Protein AF-A0A7C3ZEG4-F1 (afdb_monomer_lite)

Foldseek 3Di:
DDPDDPVLVVVVVVVCVVPQKDWLVRSCVVSVHPSVVSVVVLVVCVVVVQWDWDDDPNIIMTGGPDDDDDDDDDDDDDDDDDDDDDDDPPPVVVVVVVVVVVVVVVVVVVVVVVVVVVVVVVVCCCVPPVVVVVVVVVVVVVVVVVVVVVVVVVVVVVVVVVVCVVVVVVVVVVVVVVVVVVVVVVVVVVVVVVVVVVVVVVVVVVVVVVVVVVVVVVVVVVVVVVVVVVVVVVVVVVVVVVVVVVVVVVVVVVVVVVVVVVVVVVVVVVVVVVVVVVDVVVVVVVVVVVVVVVVVVVVVVVVVVVVVVVVVVVVVVVVVVVVVVVVVVVVVVVLVVVLVVLVVVLVVCVVVVVVVVNVVSVVVNVVSPDD

Sequence (371 aa):
MKETNASSIDEVYRLFTKHKRVTLDEVAHLLNVPKAAALKWAQMLQDDKIITIESSGGETFLVWSGKFKGEHLPPTAESETPKHPSAAGVEKEFERIVREYELKMEEIKKKSAELQQLMEERADIIPSRYLPLERKFETELQLMHNKLAEKEREITELDKHLRTLPEKLTKLEEQANKLEQIEVYARKNVSQAHVKLQAESVRSREIQVSIEQHLNDARAKIQEQTEKLKRIERELVRLRKIEQWMALQYEELLRGLDELSNSKKENLERYSSLKASLTPEYFKNYIKELSALKDRYVREIHAVQKEEKELDSKVKAARKELAHLINEAKMLAEQFDSVSTKAKRAKKYAEKGEWTRFEKELESLASSGIE

Structure (mmCIF, N/CA/C/O backbone):
data_AF-A0A7C3ZEG4-F1
#
_entry.id   AF-A0A7C3ZEG4-F1
#
loop_
_atom_site.group_PDB
_atom_site.id
_atom_site.type_symbol
_atom_site.label_atom_id
_atom_site.label_alt_id
_atom_site.label_comp_id
_atom_site.label_asym_id
_atom_site.label_entity_id
_atom_site.label_seq_id
_atom_site.pdbx_PDB_ins_code
_atom_site.Cartn_x
_atom_site.Cartn_y
_atom_site.Cartn_z
_atom_site.occupancy
_atom_site.B_iso_or_equiv
_atom_site.auth_seq_id
_atom_site.auth_comp_id
_atom_site.auth_asym_id
_atom_site.auth_atom_id
_atom_site.pdbx_PDB_model_num
ATOM 1 N N . MET A 1 1 ? -39.382 -11.719 80.894 1.00 39.34 1 MET A N 1
ATOM 2 C CA . MET A 1 1 ? -39.359 -10.686 81.951 1.00 39.34 1 MET A CA 1
ATOM 3 C C . MET A 1 1 ? -39.902 -11.338 83.208 1.00 39.34 1 MET A C 1
ATOM 5 O O . MET A 1 1 ? -40.981 -11.903 83.140 1.00 39.34 1 MET A O 1
ATOM 9 N N . LYS A 1 2 ? -39.107 -11.402 84.281 1.00 38.03 2 LYS A N 1
ATOM 10 C CA . LYS A 1 2 ? -39.533 -12.003 85.552 1.00 38.03 2 LYS A CA 1
ATOM 11 C C . LYS A 1 2 ? -40.454 -11.012 86.262 1.00 38.03 2 LYS A C 1
ATOM 13 O O . LYS A 1 2 ? -40.046 -9.874 86.466 1.00 38.03 2 LYS A O 1
ATOM 18 N N . GLU A 1 3 ? -41.661 -11.443 86.608 1.00 41.41 3 GLU A N 1
ATOM 19 C CA . GLU A 1 3 ? -42.541 -10.739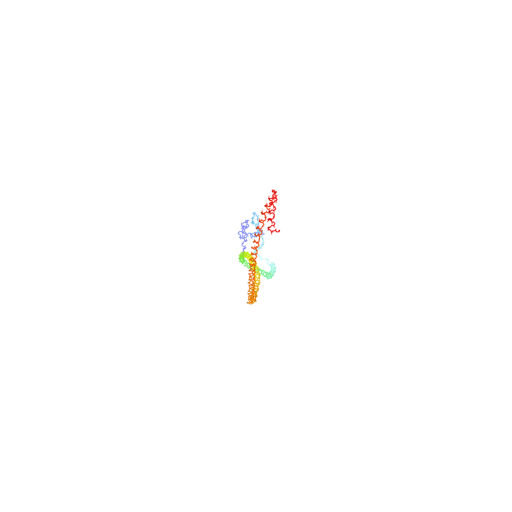 87.538 1.00 41.41 3 GLU A CA 1
ATOM 20 C C . GLU A 1 3 ? -41.817 -10.619 88.885 1.00 41.41 3 GLU A C 1
ATOM 22 O O . GLU A 1 3 ? -41.613 -11.603 89.592 1.00 41.41 3 GLU A O 1
ATOM 27 N N . THR A 1 4 ? -41.348 -9.420 89.218 1.00 43.28 4 THR A N 1
ATOM 28 C CA . THR A 1 4 ? -40.804 -9.112 90.541 1.00 43.28 4 THR A CA 1
ATOM 29 C C . THR A 1 4 ? -41.921 -8.572 91.422 1.00 43.28 4 THR A C 1
ATOM 31 O O . THR A 1 4 ? -42.227 -7.386 91.411 1.00 43.28 4 THR A O 1
ATOM 34 N N . ASN A 1 5 ? -42.534 -9.510 92.139 1.00 47.59 5 ASN A N 1
ATOM 35 C CA . ASN A 1 5 ? -42.728 -9.510 93.586 1.00 47.59 5 ASN A CA 1
ATOM 36 C C . ASN A 1 5 ? -43.219 -8.215 94.260 1.00 47.59 5 ASN A C 1
ATOM 38 O O . ASN A 1 5 ? -42.447 -7.301 94.541 1.00 47.59 5 ASN A O 1
ATOM 42 N N . ALA A 1 6 ? -44.455 -8.275 94.765 1.00 49.78 6 ALA A N 1
ATOM 43 C CA . ALA A 1 6 ? -44.947 -7.443 95.867 1.00 49.78 6 ALA A CA 1
ATOM 44 C C . ALA A 1 6 ? -44.039 -7.475 97.127 1.00 49.78 6 ALA A C 1
ATOM 46 O O . ALA A 1 6 ? -44.127 -6.586 97.967 1.00 49.78 6 ALA A O 1
ATOM 47 N N . SER A 1 7 ? -43.109 -8.440 97.227 1.00 57.81 7 SER A N 1
ATOM 48 C CA . SER A 1 7 ? -42.079 -8.518 98.279 1.00 57.81 7 SER A CA 1
ATOM 49 C C . SER A 1 7 ? -41.116 -7.323 98.297 1.00 57.81 7 SER A C 1
ATOM 51 O O . SER A 1 7 ? -40.533 -7.032 99.338 1.00 57.81 7 SER A O 1
ATOM 53 N N . SER A 1 8 ? -40.932 -6.623 97.173 1.00 65.31 8 SER A N 1
ATOM 54 C CA . SER A 1 8 ? -39.941 -5.545 97.075 1.00 65.31 8 SER A CA 1
ATOM 55 C C . SER A 1 8 ? -40.387 -4.248 97.759 1.00 65.31 8 SER A C 1
ATOM 57 O O . SER A 1 8 ? -39.539 -3.488 98.213 1.00 65.31 8 SER A O 1
ATOM 59 N N . ILE A 1 9 ? -41.696 -3.996 97.889 1.00 68.38 9 ILE A N 1
ATOM 60 C CA . ILE A 1 9 ? -42.214 -2.771 98.525 1.00 68.38 9 ILE A CA 1
ATOM 61 C C . ILE A 1 9 ? -42.073 -2.842 100.052 1.00 68.38 9 ILE A C 1
ATOM 63 O O . ILE A 1 9 ? -41.637 -1.875 100.672 1.00 68.38 9 ILE A O 1
ATOM 67 N N . ASP A 1 10 ? -42.348 -3.993 100.666 1.00 74.44 10 ASP A N 1
ATOM 68 C CA . ASP A 1 10 ? -42.164 -4.173 102.114 1.00 74.44 10 ASP A CA 1
ATOM 69 C C . ASP A 1 10 ? -40.688 -4.078 102.534 1.00 74.44 10 ASP A C 1
ATOM 71 O O . ASP A 1 10 ? -40.367 -3.562 103.609 1.00 74.44 10 ASP A O 1
ATOM 75 N N . GLU A 1 11 ? -39.766 -4.526 101.677 1.00 77.25 11 GLU A N 1
ATOM 76 C CA . GLU A 1 11 ? -38.325 -4.354 101.888 1.00 77.25 11 GLU A CA 1
ATOM 77 C C . GLU A 1 11 ? -37.908 -2.881 101.820 1.00 77.25 11 GLU A C 1
ATOM 79 O O . GLU A 1 11 ? -37.120 -2.437 102.660 1.00 77.25 11 GLU A O 1
ATOM 84 N N . VAL A 1 12 ? -38.498 -2.104 100.900 1.00 74.00 12 VAL A N 1
ATOM 85 C CA . VAL A 1 12 ? -38.324 -0.643 100.822 1.00 74.00 12 VAL A CA 1
ATOM 86 C C . VAL A 1 12 ? -38.796 0.020 102.120 1.00 74.00 12 VAL A C 1
ATOM 88 O O . VAL A 1 12 ? -38.063 0.822 102.704 1.00 74.00 12 VAL A O 1
ATOM 91 N N . TYR A 1 13 ? -39.978 -0.351 102.626 1.00 78.75 13 TYR A N 1
ATOM 92 C CA . TYR A 1 13 ? -40.504 0.175 103.889 1.00 78.75 13 TYR A CA 1
ATOM 93 C C . TYR A 1 13 ? -39.586 -0.137 105.072 1.00 78.75 13 TYR A C 1
ATOM 95 O O . TYR A 1 13 ? -39.249 0.766 105.843 1.00 78.75 13 TYR A O 1
ATOM 103 N N . ARG A 1 14 ? -39.117 -1.387 105.195 1.00 81.56 14 ARG A N 1
ATOM 104 C CA . ARG A 1 14 ? -38.190 -1.789 106.268 1.00 81.56 14 ARG A CA 1
ATOM 105 C C . ARG A 1 14 ? -36.884 -1.001 106.219 1.00 81.56 14 ARG A C 1
ATOM 107 O O . ARG A 1 14 ? -36.393 -0.572 107.268 1.00 81.56 14 ARG A O 1
ATOM 114 N N . LEU A 1 15 ? -36.349 -0.776 105.019 1.00 80.69 15 LEU A N 1
ATOM 115 C CA . LEU A 1 15 ? -35.135 0.006 104.801 1.00 80.69 15 LEU A CA 1
ATOM 116 C C . LEU A 1 15 ? -35.272 1.442 105.306 1.00 80.69 15 LEU A C 1
ATOM 118 O O . LEU A 1 15 ? -34.418 1.897 106.072 1.00 80.69 15 LEU A O 1
ATOM 122 N N . PHE A 1 16 ? -36.372 2.117 104.972 1.00 80.19 16 PHE A N 1
ATOM 123 C CA . PHE A 1 16 ? -36.612 3.489 105.418 1.00 80.19 16 PHE A CA 1
ATOM 124 C C . PHE A 1 16 ? -36.935 3.608 106.910 1.00 80.19 16 PHE A C 1
ATOM 126 O O . PHE A 1 16 ? -36.526 4.580 107.544 1.00 80.19 16 PHE A O 1
ATOM 133 N N . THR A 1 17 ? -37.588 2.611 107.520 1.00 79.38 17 THR A N 1
ATOM 134 C CA . THR A 1 17 ? -37.751 2.603 108.987 1.00 79.38 17 THR A CA 1
ATOM 135 C C . THR A 1 17 ? -36.428 2.445 109.733 1.00 79.38 17 THR A C 1
ATOM 137 O O . THR A 1 17 ? -36.286 2.971 110.837 1.00 79.38 17 THR A O 1
ATOM 140 N N . LYS A 1 18 ? -35.445 1.743 109.152 1.00 83.12 18 LYS A N 1
ATOM 141 C CA . LYS A 1 18 ? -34.138 1.517 109.784 1.00 83.12 18 LYS A CA 1
ATOM 142 C C . LYS A 1 18 ? -33.173 2.682 109.560 1.00 83.12 18 LYS A C 1
ATOM 144 O O . LYS A 1 18 ? -32.424 3.041 110.468 1.00 83.12 18 LYS A O 1
ATOM 149 N N . HIS A 1 19 ? -33.208 3.290 108.378 1.00 81.62 19 HIS A N 1
ATOM 150 C CA . HIS A 1 19 ? -32.333 4.389 107.992 1.00 81.62 19 HIS A CA 1
ATOM 151 C C . HIS A 1 19 ? -33.175 5.630 107.683 1.00 81.62 19 HIS A C 1
ATOM 153 O O . HIS A 1 19 ? -33.801 5.731 106.635 1.00 81.62 19 HIS A O 1
ATOM 159 N N . LYS A 1 20 ? -33.175 6.605 108.606 1.00 81.75 20 LYS A N 1
ATOM 160 C CA . LYS A 1 20 ? -33.974 7.844 108.486 1.00 81.75 20 LYS A CA 1
ATOM 161 C C . LYS A 1 20 ? -33.651 8.671 107.231 1.00 81.75 20 LYS A C 1
ATOM 163 O O . LYS A 1 20 ? -34.465 9.497 106.824 1.00 81.75 20 LYS A O 1
ATOM 168 N N . ARG A 1 21 ? -32.464 8.467 106.653 1.00 90.25 21 ARG A N 1
ATOM 169 C CA . ARG A 1 21 ? -31.973 9.102 105.430 1.00 90.25 21 ARG A CA 1
ATOM 170 C C . ARG A 1 21 ? -31.125 8.092 104.660 1.00 90.25 21 ARG A C 1
ATOM 172 O O . ARG A 1 21 ? -30.194 7.539 105.241 1.00 90.25 21 ARG A O 1
ATOM 179 N N . VAL A 1 22 ? -31.449 7.866 103.390 1.00 92.12 22 VAL A N 1
ATOM 180 C CA . VAL A 1 22 ? -30.750 6.920 102.498 1.00 92.12 22 VAL A CA 1
ATOM 181 C C . VAL A 1 22 ? -30.519 7.589 101.148 1.00 92.12 22 VAL A C 1
ATOM 183 O O . VAL A 1 22 ? -31.348 8.392 100.712 1.00 92.12 22 VAL A O 1
ATOM 186 N N . THR A 1 23 ? -29.404 7.299 100.482 1.00 93.88 23 THR A N 1
ATOM 187 C CA . THR A 1 23 ? -29.179 7.780 99.110 1.00 93.88 23 THR A CA 1
ATOM 188 C C . THR A 1 23 ? -29.965 6.945 98.100 1.00 93.88 23 THR A C 1
ATOM 190 O O . THR A 1 23 ? -30.191 5.748 98.282 1.00 93.88 23 THR A O 1
ATOM 193 N N . LEU A 1 24 ? -30.387 7.562 96.996 1.00 92.94 24 LEU A N 1
ATOM 194 C CA . LEU A 1 24 ? -31.105 6.859 95.930 1.00 92.94 24 LEU A CA 1
ATOM 195 C C . LEU A 1 24 ? -30.282 5.701 95.331 1.00 92.94 24 LEU A C 1
ATOM 197 O O . LEU A 1 24 ? -30.852 4.685 94.935 1.00 92.94 24 LEU A O 1
ATOM 201 N N . ASP A 1 25 ? -28.954 5.845 95.286 1.00 92.31 25 ASP A N 1
ATOM 202 C CA . ASP A 1 25 ? -28.043 4.807 94.793 1.00 92.31 25 ASP A CA 1
ATOM 203 C C . ASP A 1 25 ? -27.970 3.600 95.737 1.00 92.31 25 ASP A C 1
ATOM 205 O O . ASP A 1 25 ? -28.009 2.463 95.268 1.00 92.31 25 ASP A O 1
ATOM 209 N N . GLU A 1 26 ? -27.969 3.815 97.057 1.00 90.62 26 GLU A N 1
ATOM 210 C CA . GLU A 1 26 ? -28.073 2.727 98.039 1.00 90.62 26 GLU A CA 1
ATOM 211 C C . GLU A 1 26 ? -29.401 1.974 97.907 1.00 90.62 26 GLU A C 1
ATOM 213 O O . GLU A 1 26 ? -29.411 0.746 97.944 1.00 90.62 26 GLU A O 1
ATOM 218 N N . VAL A 1 27 ? -30.517 2.682 97.697 1.00 88.75 27 VAL A N 1
ATOM 219 C CA . VAL A 1 27 ? -31.836 2.053 97.502 1.00 88.75 27 VAL A CA 1
ATOM 220 C C . VAL A 1 27 ? -31.872 1.226 96.214 1.00 88.75 27 VAL A C 1
ATOM 222 O O . VAL A 1 27 ? -32.337 0.087 96.231 1.00 88.75 27 VAL A O 1
ATOM 225 N N . ALA A 1 28 ? -31.339 1.756 95.110 1.00 90.56 28 ALA A N 1
ATOM 226 C CA . ALA A 1 28 ? -31.245 1.034 93.841 1.00 90.56 28 ALA A CA 1
ATOM 227 C C . ALA A 1 28 ? -30.370 -0.227 93.960 1.00 90.56 28 ALA A C 1
ATOM 229 O O . ALA A 1 28 ? -30.748 -1.293 93.472 1.00 90.56 28 ALA A O 1
ATOM 230 N N . HIS A 1 29 ? -29.234 -0.120 94.658 1.00 90.88 29 HIS A N 1
ATOM 231 C CA . HIS A 1 29 ? -28.319 -1.235 94.883 1.00 90.88 29 HIS A CA 1
ATOM 232 C C . HIS A 1 29 ? -28.925 -2.308 95.798 1.00 90.88 29 HIS A C 1
ATOM 234 O O . HIS A 1 29 ? -28.832 -3.496 95.496 1.00 90.88 29 HIS A O 1
ATOM 240 N N . LEU A 1 30 ? -29.562 -1.918 96.907 1.00 84.75 30 LEU A N 1
ATOM 241 C CA . LEU A 1 30 ? -30.140 -2.858 97.876 1.00 84.75 30 LEU A CA 1
ATOM 242 C C . LEU A 1 30 ? -31.323 -3.641 97.310 1.00 84.75 30 LEU A C 1
ATOM 244 O O . LEU A 1 30 ? -31.478 -4.818 97.619 1.00 84.75 30 LEU A O 1
ATOM 248 N N . LEU A 1 31 ? -32.126 -3.003 96.461 1.00 85.31 31 LEU A N 1
ATOM 249 C CA . LEU A 1 31 ? -33.285 -3.628 95.824 1.00 85.31 31 LEU A CA 1
ATOM 250 C C . LEU A 1 31 ? -32.935 -4.292 94.487 1.00 85.31 31 LEU A C 1
ATOM 252 O O . LEU A 1 31 ? -33.798 -4.908 93.866 1.00 85.31 31 LEU A O 1
ATOM 256 N N . ASN A 1 32 ? -31.678 -4.173 94.043 1.00 88.62 32 ASN A N 1
ATOM 257 C CA . ASN A 1 32 ? -31.190 -4.664 92.757 1.00 88.62 32 ASN A CA 1
ATOM 258 C C . ASN A 1 32 ? -32.073 -4.214 91.573 1.00 88.62 32 ASN A C 1
ATOM 260 O O . ASN A 1 32 ? -32.411 -4.999 90.684 1.00 88.62 32 ASN A O 1
ATOM 264 N N . VAL A 1 33 ? -32.472 -2.937 91.576 1.00 88.50 33 VAL A N 1
ATOM 265 C CA . VAL A 1 33 ? -33.294 -2.321 90.524 1.00 88.50 33 VAL A CA 1
ATOM 266 C C . VAL A 1 33 ? -32.555 -1.155 89.863 1.00 88.50 33 VAL A C 1
ATOM 268 O O . VAL A 1 33 ? -31.753 -0.480 90.510 1.00 88.50 33 VAL A O 1
ATOM 271 N N . PRO A 1 34 ? -32.824 -0.853 88.579 1.00 92.38 34 PRO A N 1
ATOM 272 C CA . PRO A 1 34 ? -32.243 0.315 87.926 1.00 92.38 34 PRO A CA 1
ATOM 273 C C . PRO A 1 34 ? -32.598 1.607 88.675 1.00 92.38 34 PRO A C 1
ATOM 275 O O . PRO A 1 34 ? -33.747 1.792 89.081 1.00 92.38 34 PRO A O 1
ATOM 278 N N . LYS A 1 35 ? -31.653 2.551 88.773 1.00 89.94 35 LYS A N 1
ATOM 279 C CA . LYS A 1 35 ? -31.839 3.850 89.456 1.00 89.94 35 LYS A CA 1
ATOM 280 C C . LYS A 1 35 ? -33.100 4.603 89.006 1.00 89.94 35 LYS A C 1
ATOM 282 O O . LYS A 1 35 ? -33.782 5.213 89.822 1.00 89.94 35 LYS A O 1
ATOM 287 N N . ALA A 1 36 ? -33.460 4.505 87.723 1.00 89.25 36 ALA A N 1
ATOM 288 C CA . ALA A 1 36 ? -34.680 5.106 87.179 1.00 89.25 36 ALA A CA 1
ATOM 289 C C . ALA A 1 36 ? -35.978 4.486 87.742 1.00 89.25 36 ALA A C 1
ATOM 291 O O . ALA A 1 36 ? -36.972 5.192 87.897 1.00 89.25 36 ALA A O 1
ATOM 292 N N . ALA A 1 37 ? -35.980 3.187 88.060 1.00 86.81 37 ALA A N 1
ATOM 293 C CA . ALA A 1 37 ? -37.111 2.516 88.701 1.00 86.81 37 ALA A CA 1
ATOM 294 C C . ALA A 1 37 ? -37.199 2.879 90.191 1.00 86.81 37 ALA A C 1
ATOM 296 O O . ALA A 1 37 ? -38.277 3.235 90.661 1.00 86.81 37 ALA A O 1
ATOM 297 N N . ALA A 1 38 ? -36.061 2.900 90.898 1.00 87.81 38 ALA A N 1
ATOM 298 C CA . ALA A 1 38 ? -35.991 3.357 92.288 1.00 87.81 38 ALA A CA 1
ATOM 299 C C . ALA A 1 38 ? -36.474 4.811 92.443 1.00 87.81 38 ALA A C 1
ATOM 301 O O . ALA A 1 38 ? -37.202 5.124 93.383 1.00 87.81 38 ALA A O 1
ATOM 302 N N . LEU A 1 39 ? -36.137 5.690 91.489 1.00 90.38 39 LEU A N 1
ATOM 303 C CA . LEU A 1 39 ? -36.602 7.079 91.480 1.00 90.38 39 LEU A CA 1
ATOM 304 C C . LEU A 1 39 ? -38.125 7.178 91.315 1.00 90.38 39 LEU A C 1
ATOM 306 O O . LEU A 1 39 ? -38.758 7.959 92.019 1.00 90.38 39 LEU A O 1
ATOM 310 N N . LYS A 1 40 ? -38.722 6.371 90.427 1.00 89.06 40 LYS A N 1
ATOM 311 C CA . LYS A 1 40 ? -40.184 6.323 90.265 1.00 89.06 40 LYS A CA 1
ATOM 312 C C . LYS A 1 40 ? -40.881 5.848 91.540 1.00 89.06 40 LYS A C 1
ATOM 314 O O . LYS A 1 40 ? -41.880 6.438 91.932 1.00 89.06 40 LYS A O 1
ATOM 319 N N . TRP A 1 41 ? -40.347 4.826 92.211 1.00 88.44 41 TRP A N 1
ATOM 320 C CA . TRP A 1 41 ? -40.893 4.362 93.494 1.00 88.44 41 TRP A CA 1
ATOM 321 C C . TRP A 1 41 ? -40.778 5.427 94.585 1.00 88.44 41 TRP A C 1
ATOM 323 O O . TRP A 1 41 ? -41.729 5.646 95.329 1.00 88.44 41 TRP A O 1
ATOM 333 N N . ALA A 1 42 ? -39.649 6.136 94.643 1.00 88.25 42 ALA A N 1
ATOM 334 C CA . ALA A 1 42 ? -39.468 7.242 95.574 1.00 88.25 42 ALA A CA 1
ATOM 335 C C . ALA A 1 42 ? -40.473 8.383 95.335 1.00 88.25 42 ALA A C 1
ATOM 337 O O . ALA A 1 42 ? -40.998 8.938 96.296 1.00 88.25 42 ALA A O 1
ATOM 338 N N . GLN A 1 43 ? -40.782 8.703 94.074 1.00 89.75 43 GLN A N 1
ATOM 339 C CA . GLN A 1 43 ? -41.807 9.695 93.730 1.00 89.75 43 GLN A CA 1
ATOM 340 C C . GLN A 1 43 ? -43.204 9.258 94.193 1.00 89.75 43 GLN A C 1
ATOM 342 O O . GLN A 1 43 ? -43.893 10.047 94.828 1.00 89.75 43 GLN A O 1
ATOM 347 N N . MET A 1 44 ? -43.582 7.989 93.989 1.00 86.25 44 MET A N 1
ATOM 348 C CA . MET A 1 44 ? -44.866 7.464 94.485 1.00 86.25 44 MET A CA 1
ATOM 349 C C . MET A 1 44 ? -44.975 7.560 96.016 1.00 86.25 44 MET A C 1
ATOM 351 O O . MET A 1 44 ? -45.985 8.010 96.545 1.00 86.25 44 MET A O 1
ATOM 355 N N . LEU A 1 45 ? -43.909 7.207 96.743 1.00 87.75 45 LEU A N 1
ATOM 356 C CA . LEU A 1 45 ? -43.882 7.322 98.207 1.00 87.75 45 LEU A CA 1
ATOM 357 C C . LEU A 1 45 ? -43.870 8.783 98.694 1.00 87.75 45 LEU A C 1
ATOM 359 O O . LEU A 1 45 ? -44.312 9.073 99.809 1.00 87.75 45 LEU A O 1
ATOM 363 N N . GLN A 1 46 ? -43.354 9.712 97.888 1.00 89.56 46 GLN A N 1
ATOM 364 C CA . GLN A 1 46 ? -43.428 11.144 98.168 1.00 89.56 46 GLN A CA 1
ATOM 365 C C . GLN A 1 46 ? -44.858 11.677 97.991 1.00 89.56 46 GLN A C 1
ATOM 367 O O . GLN A 1 46 ? -45.300 12.478 98.819 1.00 89.56 46 GLN A O 1
ATOM 372 N N . ASP A 1 47 ? -45.591 11.204 96.979 1.00 85.50 47 ASP A N 1
ATOM 373 C CA . ASP A 1 47 ? -47.000 11.556 96.749 1.00 85.50 47 ASP A CA 1
ATOM 374 C C . ASP A 1 47 ? -47.888 11.107 97.922 1.00 85.50 47 ASP A C 1
ATOM 376 O O . ASP A 1 47 ? -48.727 11.876 98.403 1.00 85.50 47 ASP A O 1
ATOM 380 N N . ASP A 1 48 ? -47.602 9.930 98.487 1.00 82.44 48 ASP A N 1
ATOM 381 C CA . ASP A 1 48 ? -48.247 9.416 99.705 1.00 82.44 48 ASP A CA 1
ATOM 382 C C . ASP A 1 48 ? -47.779 10.127 100.993 1.00 82.44 48 ASP A C 1
ATOM 384 O O . ASP A 1 48 ? -48.244 9.828 102.097 1.00 82.44 48 ASP A O 1
ATOM 388 N N . LYS A 1 49 ? -46.873 11.109 100.874 1.00 84.88 49 LYS A N 1
ATOM 389 C CA . LYS A 1 49 ? -46.271 11.889 101.971 1.00 84.88 49 LYS A CA 1
ATOM 390 C C . LYS A 1 49 ? -45.506 11.036 102.984 1.00 84.88 49 LYS A C 1
ATOM 392 O O . LYS A 1 49 ? -45.368 11.445 104.140 1.00 84.88 49 LYS A O 1
ATOM 397 N N . ILE A 1 50 ? -44.987 9.888 102.552 1.00 83.88 50 ILE A N 1
ATOM 398 C CA . ILE A 1 50 ? -44.254 8.913 103.373 1.00 83.88 50 ILE A CA 1
ATOM 399 C C . ILE A 1 50 ? -42.757 9.256 103.444 1.00 83.88 50 ILE A C 1
ATOM 401 O O . ILE A 1 50 ? -42.112 9.061 104.482 1.00 83.88 50 ILE A O 1
ATOM 405 N N . ILE A 1 51 ? -42.207 9.809 102.359 1.00 90.38 51 ILE A N 1
ATOM 406 C CA . ILE A 1 51 ? -40.821 10.286 102.280 1.00 90.38 51 ILE A CA 1
ATOM 407 C C . ILE A 1 51 ? -40.739 11.688 101.665 1.00 90.38 51 ILE A C 1
ATOM 409 O O . ILE A 1 51 ? -41.655 12.149 100.990 1.00 90.38 51 ILE A O 1
ATOM 413 N N . THR A 1 52 ? -39.612 12.360 101.880 1.00 90.06 52 THR A N 1
ATOM 414 C CA . THR A 1 52 ? -39.260 13.643 101.261 1.00 90.06 52 THR A CA 1
ATOM 415 C C . THR A 1 52 ? -37.976 13.458 100.463 1.00 90.06 52 THR A C 1
ATOM 417 O O . THR A 1 52 ? -37.021 12.867 100.969 1.00 90.06 52 THR A O 1
ATOM 420 N N . ILE A 1 53 ? -37.946 13.940 99.221 1.00 92.06 53 ILE A N 1
ATOM 421 C CA . ILE A 1 53 ? -36.760 13.862 98.365 1.00 92.06 53 ILE A CA 1
ATOM 422 C C . ILE A 1 53 ? -35.967 15.164 98.503 1.00 92.06 53 ILE A C 1
ATOM 424 O O . ILE A 1 53 ? -36.458 16.234 98.148 1.00 92.06 53 ILE A O 1
ATOM 428 N N . GLU A 1 54 ? -34.736 15.075 98.997 1.00 93.06 54 GLU A N 1
ATOM 429 C CA . GLU A 1 54 ? -33.803 16.199 99.115 1.00 93.06 54 GLU A CA 1
ATOM 430 C C . GLU A 1 54 ? -32.652 16.014 98.122 1.00 93.06 54 GLU A C 1
ATOM 432 O O . GLU A 1 54 ? -32.044 14.948 98.055 1.00 93.06 54 GLU A O 1
ATOM 437 N N . SER A 1 55 ? -32.322 17.046 97.345 1.00 89.81 55 SER A N 1
ATOM 438 C CA . SER A 1 55 ? -31.145 17.031 96.465 1.00 89.81 55 SER A CA 1
ATOM 439 C C . SER A 1 55 ? -30.092 17.984 97.015 1.00 89.81 55 SER A C 1
ATOM 441 O O . SER A 1 55 ? -30.345 19.181 97.133 1.00 89.81 55 SER A O 1
ATOM 443 N N . SER A 1 56 ? -28.917 17.462 97.365 1.00 86.19 56 SER A N 1
ATOM 444 C CA . SER A 1 56 ? -27.795 18.258 97.871 1.00 86.19 56 SER A CA 1
ATOM 445 C C . SER A 1 56 ? -26.489 17.718 97.299 1.00 86.19 56 SER A C 1
ATOM 447 O O . SER A 1 56 ? -26.246 16.516 97.339 1.00 86.19 56 SER A O 1
ATOM 449 N N . GLY A 1 57 ? -25.665 18.593 96.719 1.00 79.19 57 GLY A N 1
ATOM 450 C CA . GLY A 1 57 ? -24.345 18.215 96.198 1.00 79.19 57 GLY A CA 1
ATOM 451 C C . GLY A 1 57 ? -24.345 17.246 95.006 1.00 79.19 57 GLY A C 1
ATOM 452 O O . GLY A 1 57 ? -23.340 16.587 94.779 1.00 79.19 57 GLY A O 1
ATOM 453 N N . GLY A 1 58 ? -25.443 17.142 94.247 1.00 85.31 58 GLY A N 1
ATOM 454 C CA . GLY A 1 58 ? -25.560 16.207 93.115 1.00 85.31 58 GLY A CA 1
ATOM 455 C C . GLY A 1 58 ? -26.019 14.797 93.499 1.00 85.31 58 GLY A C 1
ATOM 456 O O . GLY A 1 58 ? -26.278 13.982 92.616 1.00 85.31 58 GLY A O 1
ATOM 457 N N . GLU A 1 59 ? -26.199 14.530 94.794 1.00 90.06 59 GLU A N 1
ATOM 458 C CA . GLU A 1 59 ? -26.799 13.301 95.303 1.00 90.06 59 GLU A CA 1
ATOM 459 C C . GLU A 1 59 ? -28.261 13.534 95.707 1.00 90.06 59 GLU A C 1
ATOM 461 O O . GLU A 1 59 ? -28.639 14.592 96.225 1.00 90.06 59 GLU A O 1
ATOM 466 N N . THR A 1 60 ? -29.099 12.528 95.456 1.00 92.06 60 THR A N 1
ATOM 467 C CA . THR A 1 60 ? -30.514 12.524 95.841 1.00 92.06 60 THR A CA 1
ATOM 468 C C . THR A 1 60 ? -30.683 11.682 97.100 1.00 92.06 60 THR A C 1
ATOM 470 O O . THR A 1 60 ? -30.438 10.473 97.085 1.00 92.06 60 THR A O 1
ATOM 473 N N . PHE A 1 61 ? -31.116 12.320 98.182 1.00 91.75 61 PHE A N 1
ATOM 474 C CA . PHE A 1 61 ? -31.404 11.696 99.466 1.00 91.75 61 PHE A CA 1
ATOM 475 C C . PHE A 1 61 ? -32.910 11.524 99.644 1.00 91.75 61 PHE A C 1
ATOM 477 O O . PHE A 1 61 ? -33.703 12.405 99.316 1.00 91.75 61 PHE A O 1
ATOM 484 N N . LEU A 1 62 ? -33.296 10.387 100.205 1.00 91.38 62 LEU A N 1
ATOM 485 C CA . LEU A 1 62 ? -34.665 10.048 100.558 1.00 91.38 62 LEU A CA 1
ATOM 486 C C . LEU A 1 62 ? -34.774 10.090 102.086 1.00 91.38 62 LEU A C 1
ATOM 488 O O . LEU A 1 62 ? -34.110 9.315 102.780 1.00 91.38 62 LEU A O 1
ATOM 492 N N . VAL A 1 63 ? -35.557 11.036 102.609 1.00 89.62 63 VAL A N 1
ATOM 493 C CA . VAL A 1 63 ? -35.723 11.294 104.047 1.00 89.62 63 VAL A CA 1
ATOM 494 C C . VAL A 1 63 ? -37.113 10.853 104.491 1.00 89.62 63 VAL A C 1
ATOM 496 O O . VAL A 1 63 ? -38.121 11.324 103.967 1.00 89.62 63 VAL A O 1
ATOM 499 N N . TRP A 1 64 ? -37.187 9.959 105.473 1.00 87.25 64 TRP A N 1
ATOM 500 C CA . TRP A 1 64 ? -38.457 9.434 105.984 1.00 87.25 64 TRP A CA 1
ATOM 501 C C . TRP A 1 64 ? -39.241 10.500 106.775 1.00 87.25 64 TRP A C 1
ATOM 503 O O . TRP A 1 64 ? -38.722 11.044 107.752 1.00 87.25 64 TRP A O 1
ATOM 513 N N . SER A 1 65 ? -40.493 10.791 106.390 1.00 75.94 65 SER A N 1
ATOM 514 C CA . SER A 1 65 ? -41.325 11.856 106.995 1.00 75.94 65 SER A CA 1
ATOM 515 C C . SER A 1 65 ? -42.319 11.354 108.060 1.00 75.94 65 SER A C 1
ATOM 517 O O . SER A 1 65 ? -42.845 12.156 108.836 1.00 75.94 65 SER A O 1
ATOM 519 N N . GLY A 1 66 ? -42.553 10.038 108.152 1.00 64.88 66 GLY A N 1
ATOM 520 C CA . GLY A 1 66 ? -43.112 9.356 109.329 1.00 64.88 66 GLY A CA 1
ATOM 521 C C . GLY A 1 66 ? -44.537 9.708 109.779 1.00 64.88 66 GLY A C 1
ATOM 522 O O . GLY A 1 66 ? -44.855 9.486 110.945 1.00 64.88 66 GLY A O 1
ATOM 523 N N . LYS A 1 67 ? -45.416 10.229 108.914 1.00 57.34 67 LYS A N 1
ATOM 524 C CA . LYS A 1 67 ? -46.811 10.549 109.282 1.00 57.34 67 LYS A CA 1
ATOM 525 C C . LYS A 1 67 ? -47.814 9.584 108.644 1.00 57.34 67 LYS A C 1
ATOM 527 O O . LYS A 1 67 ? -48.364 9.878 107.592 1.00 57.34 67 LYS A O 1
ATOM 532 N N . PHE A 1 68 ? -48.108 8.475 109.323 1.00 48.31 68 PHE A N 1
ATOM 533 C CA . PHE A 1 68 ? -49.284 7.650 109.023 1.00 48.31 68 PHE A CA 1
ATOM 534 C C . PHE A 1 68 ? -50.480 8.188 109.833 1.00 48.31 68 PHE A C 1
ATOM 536 O O . PHE A 1 68 ? -50.407 8.263 111.059 1.00 48.31 68 PHE A O 1
ATOM 543 N N . LYS A 1 69 ? -51.548 8.639 109.161 1.00 48.22 69 LYS A N 1
ATOM 544 C CA . LYS A 1 69 ? -52.793 9.155 109.765 1.00 48.22 69 LYS A CA 1
ATOM 545 C C . LYS A 1 69 ? -53.996 8.355 109.250 1.00 48.22 69 LYS A C 1
ATOM 547 O O . LYS A 1 69 ? -54.118 8.181 108.044 1.00 48.22 69 LYS A O 1
ATOM 552 N N . GLY A 1 70 ? -54.893 7.990 110.170 1.00 41.75 70 GLY A N 1
ATOM 553 C CA . GLY A 1 70 ? -56.203 7.354 109.942 1.00 41.75 70 GLY A CA 1
ATOM 554 C C . GLY A 1 70 ? -56.266 6.017 110.682 1.00 41.75 70 GLY A C 1
ATOM 555 O O . GLY A 1 70 ? -55.679 5.051 110.218 1.00 41.75 70 GLY A O 1
ATOM 556 N N . GLU A 1 71 ? -56.799 5.859 111.895 1.00 35.69 71 GLU A N 1
ATOM 557 C CA . GLU A 1 71 ? -57.924 6.483 112.615 1.00 35.69 71 GLU A CA 1
ATOM 558 C C . GLU A 1 71 ? -59.330 6.239 112.020 1.00 35.69 71 GLU A C 1
ATOM 560 O O . GLU A 1 71 ? -59.699 6.810 110.999 1.00 35.69 71 GLU A O 1
ATOM 565 N N . HIS A 1 72 ? -60.088 5.450 112.801 1.00 35.88 72 HIS A N 1
ATOM 566 C CA . HIS A 1 72 ? -61.544 5.402 113.022 1.00 35.88 72 HIS A CA 1
ATOM 567 C C . HIS A 1 72 ? -62.466 4.637 112.064 1.00 35.88 72 HIS A C 1
ATOM 569 O O . HIS A 1 72 ? -62.835 5.125 111.005 1.00 35.88 72 HIS A O 1
ATOM 575 N N . LEU A 1 73 ? -63.008 3.522 112.578 1.00 33.50 73 LEU A N 1
ATOM 576 C CA . LEU A 1 73 ? -64.447 3.219 112.556 1.00 33.50 73 LEU A CA 1
ATOM 577 C C . LEU A 1 73 ? -64.877 2.663 113.945 1.00 33.50 73 LEU A C 1
ATOM 579 O O . LEU A 1 73 ? -64.057 2.034 114.616 1.00 33.50 73 LEU A O 1
ATOM 583 N N . PRO A 1 74 ? -66.112 2.955 114.405 1.00 41.88 74 PRO A N 1
ATOM 584 C CA . PRO A 1 74 ? -66.505 3.009 115.820 1.00 41.88 74 PRO A CA 1
ATOM 585 C C . PRO A 1 74 ? -67.049 1.681 116.400 1.00 41.88 74 PRO A C 1
ATOM 587 O O . PRO A 1 74 ? -67.305 0.733 115.655 1.00 41.88 74 PRO A O 1
ATOM 590 N N . PRO A 1 75 ? -67.238 1.611 117.737 1.00 41.62 75 PRO A N 1
ATOM 591 C CA . PRO A 1 75 ? -67.527 0.390 118.483 1.00 41.62 75 PRO A CA 1
ATOM 592 C C . PRO A 1 75 ? -69.033 0.112 118.552 1.00 41.62 75 PRO A C 1
ATOM 594 O O . PRO A 1 75 ? -69.843 1.036 118.569 1.00 41.62 75 PRO A O 1
ATOM 597 N N . THR A 1 76 ? -69.423 -1.157 118.670 1.00 33.72 76 THR A N 1
ATOM 598 C CA . THR A 1 76 ? -70.752 -1.506 119.196 1.00 33.72 76 THR A CA 1
ATOM 599 C C . THR A 1 76 ? -70.559 -2.219 120.522 1.00 33.72 76 THR A C 1
ATOM 601 O O . THR A 1 76 ? -69.871 -3.235 120.600 1.00 33.72 76 THR A O 1
ATOM 604 N N . ALA A 1 77 ? -71.089 -1.581 121.557 1.00 34.22 77 ALA A N 1
ATOM 605 C CA . ALA A 1 77 ? -70.892 -1.891 122.953 1.00 34.22 77 ALA A CA 1
ATOM 606 C C . ALA A 1 77 ? -71.663 -3.132 123.422 1.00 34.22 77 ALA A C 1
ATOM 608 O O . ALA A 1 77 ? -72.719 -3.493 122.905 1.00 34.22 77 ALA A O 1
ATOM 609 N N . GLU A 1 78 ? -71.065 -3.715 124.452 1.00 36.09 78 GLU A N 1
ATOM 610 C CA . GLU A 1 78 ? -71.608 -4.459 125.585 1.00 36.09 78 GLU A CA 1
ATOM 611 C C . GLU A 1 78 ? -73.089 -4.204 125.933 1.00 36.09 78 GLU A C 1
ATOM 613 O O . GLU A 1 78 ? -73.578 -3.078 125.903 1.00 36.09 78 GLU A O 1
ATOM 618 N N . SER A 1 79 ? -73.778 -5.250 126.390 1.00 33.34 79 SER A N 1
ATOM 619 C CA . SER A 1 79 ? -74.446 -5.277 127.710 1.00 33.34 79 SER A CA 1
ATOM 620 C C . SER A 1 79 ? -74.950 -6.709 127.954 1.00 33.34 79 SER A C 1
ATOM 622 O O . SER A 1 79 ? -75.560 -7.331 127.090 1.00 33.34 79 SER A O 1
ATOM 624 N N . GLU A 1 80 ? -74.387 -7.412 128.932 1.00 32.12 80 GLU A N 1
ATOM 625 C CA . GLU A 1 80 ? -74.823 -7.479 130.334 1.00 32.12 80 GLU A CA 1
ATOM 626 C C . GLU A 1 80 ? -76.131 -8.259 130.566 1.00 32.12 80 GLU A C 1
ATOM 628 O O . GLU A 1 80 ? -77.228 -7.890 130.158 1.00 32.12 80 GLU A O 1
ATOM 633 N N . THR A 1 81 ? -75.973 -9.348 131.320 1.00 51.62 81 THR A N 1
ATOM 634 C CA . THR A 1 81 ? -76.984 -9.991 132.170 1.00 51.62 81 THR A CA 1
ATOM 635 C C . THR A 1 81 ? -77.793 -8.972 132.976 1.00 51.62 81 THR A C 1
ATOM 637 O O . THR A 1 81 ? -77.197 -8.018 133.475 1.00 51.62 81 THR A O 1
ATOM 640 N N . PRO A 1 82 ? -79.073 -9.238 133.299 1.00 40.25 82 PRO A N 1
ATOM 641 C CA . PRO A 1 82 ? -79.399 -9.173 134.727 1.00 40.25 82 PRO A CA 1
ATOM 642 C C . PRO A 1 82 ? -80.490 -10.130 135.237 1.00 40.25 82 PRO A C 1
ATOM 644 O O . PRO A 1 82 ? -81.240 -10.782 134.518 1.00 40.25 82 PRO A O 1
ATOM 647 N N . LYS A 1 83 ? -80.494 -10.167 136.569 1.00 38.41 83 LYS A N 1
ATOM 648 C CA . LYS A 1 83 ? -81.262 -10.945 137.539 1.00 38.41 83 LYS A CA 1
ATOM 649 C C . LYS A 1 83 ? -82.782 -10.714 137.500 1.00 38.41 83 LYS A C 1
ATOM 651 O O . LYS A 1 83 ? -83.261 -9.645 137.143 1.00 38.41 83 LYS A O 1
ATOM 656 N N . HIS A 1 84 ? -83.485 -11.730 138.007 1.00 41.38 84 HIS A N 1
ATOM 657 C CA . HIS A 1 84 ? -84.882 -11.752 138.459 1.00 41.38 84 HIS A CA 1
ATOM 658 C C . HIS A 1 84 ? -85.400 -10.457 139.110 1.00 41.38 84 HIS A C 1
ATOM 660 O O . HIS A 1 84 ? -84.703 -9.879 139.950 1.00 41.38 84 HIS A O 1
ATOM 666 N N . PRO A 1 85 ? -86.701 -10.165 138.917 1.00 39.69 85 PRO A N 1
ATOM 667 C CA . PRO A 1 85 ? -87.507 -9.533 139.946 1.00 39.69 85 PRO A CA 1
ATOM 668 C C . PRO A 1 85 ? -88.747 -10.345 140.355 1.00 39.69 85 PRO A C 1
ATOM 670 O O . PRO A 1 85 ? -89.315 -11.153 139.623 1.00 39.69 85 PRO A O 1
ATOM 673 N N . SER A 1 86 ? -89.094 -10.083 141.607 1.00 39.06 86 SER A N 1
ATOM 674 C CA . SER A 1 86 ? -90.164 -10.599 142.448 1.00 39.06 86 SER A CA 1
ATOM 675 C C . SER A 1 86 ? -91.578 -10.375 141.901 1.00 39.06 86 SER A C 1
ATOM 677 O O . SER A 1 86 ? -91.892 -9.339 141.319 1.00 39.06 86 SER A O 1
ATOM 679 N N . ALA A 1 87 ? -92.444 -11.345 142.194 1.00 45.19 87 ALA A N 1
ATOM 680 C CA . ALA A 1 87 ? -93.858 -11.398 141.859 1.00 45.19 87 ALA A CA 1
ATOM 681 C C . ALA A 1 87 ? -94.706 -10.465 142.741 1.00 45.19 87 ALA A C 1
ATOM 683 O O . ALA A 1 87 ? -94.771 -10.686 143.946 1.00 45.19 87 ALA A O 1
ATOM 684 N N . ALA A 1 88 ? -95.358 -9.463 142.133 1.00 42.19 88 ALA A N 1
ATOM 685 C CA . ALA A 1 88 ? -96.648 -8.882 142.567 1.00 42.19 88 ALA A CA 1
ATOM 686 C C . ALA A 1 88 ? -97.139 -7.733 141.640 1.00 42.19 88 ALA A C 1
ATOM 688 O O . ALA A 1 88 ? -97.654 -6.726 142.121 1.00 42.19 88 ALA A O 1
ATOM 689 N N . GLY A 1 89 ? -96.979 -7.847 140.312 1.00 43.03 89 GLY A N 1
ATOM 690 C CA . GLY A 1 89 ? -97.407 -6.800 139.356 1.00 43.03 89 GLY A CA 1
ATOM 691 C C . GLY A 1 89 ? -97.657 -7.279 137.916 1.00 43.03 89 GLY A C 1
ATOM 692 O O . GLY A 1 89 ? -97.639 -6.481 136.986 1.00 43.03 89 GLY A O 1
ATOM 693 N N . VAL A 1 90 ? -97.873 -8.586 137.729 1.00 45.78 90 VAL A N 1
ATOM 694 C CA . VAL A 1 90 ? -97.700 -9.317 136.455 1.00 45.78 90 VAL A CA 1
ATOM 695 C C . VAL A 1 90 ? -98.765 -9.015 135.385 1.00 45.78 90 VAL A C 1
ATOM 697 O O . VAL A 1 90 ? -98.516 -9.236 134.208 1.00 45.78 90 VAL A O 1
ATOM 700 N N . GLU A 1 91 ? -99.924 -8.453 135.724 1.00 45.75 91 GLU A N 1
ATOM 701 C CA . GLU A 1 91 ? -101.058 -8.436 134.779 1.00 45.75 91 GLU A CA 1
ATOM 702 C C . GLU A 1 91 ? -101.122 -7.193 133.867 1.00 45.75 91 GLU A C 1
ATOM 704 O O . GLU A 1 91 ? -101.631 -7.278 132.755 1.00 45.75 91 GLU A O 1
ATOM 709 N N . LYS A 1 92 ? -100.522 -6.054 134.260 1.00 51.06 92 LYS A N 1
ATOM 710 C CA . LYS A 1 92 ? -100.437 -4.847 133.400 1.00 51.06 92 LYS A CA 1
ATOM 711 C C . LYS A 1 92 ? -99.134 -4.730 132.604 1.00 51.06 92 LYS A C 1
ATOM 713 O O . LYS A 1 92 ? -99.117 -4.091 131.555 1.00 51.06 92 LYS A O 1
ATOM 718 N N . GLU A 1 93 ? -98.048 -5.349 133.065 1.00 52.22 93 GLU A N 1
ATOM 719 C CA . GLU A 1 93 ? -96.806 -5.442 132.284 1.00 52.22 93 GLU A CA 1
ATOM 720 C C . GLU A 1 93 ? -96.909 -6.481 131.167 1.00 52.22 93 GLU A C 1
ATOM 722 O O . GLU A 1 93 ? -96.343 -6.263 130.100 1.00 52.22 93 GLU A O 1
ATOM 727 N N . PHE A 1 94 ? -97.697 -7.547 131.349 1.00 54.34 94 PHE A N 1
ATOM 728 C CA . PHE A 1 94 ? -97.908 -8.555 130.311 1.00 54.34 94 PHE A CA 1
ATOM 729 C C . PHE A 1 94 ? -98.572 -7.968 129.057 1.00 54.34 94 PHE A C 1
ATOM 731 O O . PHE A 1 94 ? -98.086 -8.198 127.957 1.00 54.34 94 PHE A O 1
ATOM 738 N N . GLU A 1 95 ? -99.598 -7.120 129.190 1.00 57.62 95 GLU A N 1
ATOM 739 C CA . GLU A 1 95 ? -100.218 -6.456 128.029 1.00 57.62 95 GLU A CA 1
ATOM 740 C C . GLU A 1 95 ? -99.279 -5.459 127.328 1.00 57.62 95 GLU A C 1
ATOM 742 O O . GLU A 1 95 ? -99.314 -5.334 126.100 1.00 57.62 95 GLU A O 1
ATOM 747 N N . ARG A 1 96 ? -98.406 -4.767 128.076 1.00 68.25 96 ARG A N 1
ATOM 748 C CA . ARG A 1 96 ? -97.392 -3.877 127.486 1.00 68.25 96 ARG A CA 1
ATOM 749 C C . ARG A 1 96 ? -96.337 -4.675 126.724 1.00 68.25 96 ARG A C 1
ATOM 751 O O . ARG A 1 96 ? -95.991 -4.300 125.609 1.00 68.25 96 ARG A O 1
ATOM 758 N N . ILE A 1 97 ? -95.884 -5.788 127.303 1.00 65.50 97 ILE A N 1
ATOM 759 C CA . ILE A 1 97 ? -94.921 -6.703 126.687 1.00 65.50 97 ILE A CA 1
ATOM 760 C C . ILE A 1 97 ? -95.526 -7.351 125.444 1.00 65.50 97 ILE A C 1
ATOM 762 O O . ILE A 1 97 ? -94.841 -7.423 124.435 1.00 65.50 97 ILE A O 1
ATOM 766 N N . VAL A 1 98 ? -96.797 -7.764 125.467 1.00 71.81 98 VAL A N 1
ATOM 767 C CA . VAL A 1 98 ? -97.469 -8.348 124.296 1.00 71.81 98 VAL A CA 1
ATOM 768 C C . VAL A 1 98 ? -97.576 -7.329 123.160 1.00 71.81 98 VAL A C 1
ATOM 770 O O . VAL A 1 98 ? -97.204 -7.664 122.041 1.00 71.81 98 VAL A O 1
ATOM 773 N N . ARG A 1 99 ? -97.954 -6.069 123.424 1.00 71.62 99 ARG A N 1
ATOM 774 C CA . ARG A 1 99 ? -97.957 -5.025 122.376 1.00 71.62 99 ARG A CA 1
ATOM 775 C C . ARG A 1 99 ? -96.560 -4.664 121.876 1.00 71.62 99 ARG A C 1
ATOM 777 O O . ARG A 1 99 ? -96.380 -4.468 120.679 1.00 71.62 99 ARG A O 1
ATOM 784 N N . GLU A 1 100 ? -95.562 -4.579 122.758 1.00 76.06 100 GLU A N 1
ATOM 785 C CA . GLU A 1 100 ? -94.163 -4.405 122.339 1.00 76.06 100 GLU A CA 1
ATOM 786 C C . GLU A 1 100 ? -93.671 -5.600 121.516 1.00 76.06 100 GLU A C 1
ATOM 788 O O . GLU A 1 100 ? -92.899 -5.421 120.578 1.00 76.06 100 GLU A O 1
ATOM 793 N N . TYR A 1 101 ? -94.121 -6.812 121.837 1.00 77.06 101 TYR A N 1
ATOM 794 C CA . TYR A 1 101 ? -93.786 -8.023 121.102 1.00 77.06 101 TYR A CA 1
ATOM 795 C C . TYR A 1 101 ? -94.466 -8.049 119.733 1.00 77.06 101 TYR A C 1
ATOM 797 O O . TYR A 1 101 ? -93.819 -8.387 118.750 1.00 77.06 101 TYR A O 1
ATOM 805 N N . GLU A 1 102 ? -95.728 -7.634 119.636 1.00 76.12 102 GLU A N 1
ATOM 806 C CA . GLU A 1 102 ? -96.451 -7.493 118.369 1.00 76.12 102 GLU A CA 1
ATOM 807 C C . GLU A 1 102 ? -95.805 -6.435 117.468 1.00 76.12 102 GLU A C 1
ATOM 809 O O . GLU A 1 102 ? -95.508 -6.734 116.314 1.00 76.12 102 GLU A O 1
ATOM 814 N N . LEU A 1 103 ? -95.473 -5.254 118.005 1.00 79.75 103 LEU A N 1
ATOM 815 C CA . LEU A 1 103 ? -94.743 -4.212 117.272 1.00 79.75 103 LEU A CA 1
ATOM 816 C C . LEU A 1 103 ? -93.364 -4.695 116.814 1.00 79.75 103 LEU A C 1
ATOM 818 O O . LEU A 1 103 ? -92.976 -4.469 115.669 1.00 79.75 103 LEU A O 1
ATOM 822 N N . LYS A 1 104 ? -92.633 -5.417 117.670 1.00 77.56 104 LYS A N 1
ATOM 823 C CA . LYS A 1 104 ? -91.350 -6.020 117.285 1.00 77.56 104 LYS A CA 1
ATOM 824 C C . LYS A 1 104 ? -91.520 -7.132 116.258 1.00 77.56 104 LYS A C 1
ATOM 826 O O . LYS A 1 104 ? -90.673 -7.266 115.386 1.00 77.56 104 LYS A O 1
ATOM 831 N N . MET A 1 105 ? -92.593 -7.913 116.313 1.00 77.50 105 MET A N 1
ATOM 832 C CA . MET A 1 105 ? -92.889 -8.940 115.313 1.00 77.50 105 MET A CA 1
ATOM 833 C C . MET A 1 105 ? -93.283 -8.324 113.971 1.00 77.50 105 MET A C 1
ATOM 835 O O . MET A 1 105 ? -92.917 -8.867 112.930 1.00 77.50 105 MET A O 1
ATOM 839 N N . GLU A 1 106 ? -93.975 -7.186 113.965 1.00 81.25 106 GLU A N 1
ATOM 840 C CA . GLU A 1 106 ? -94.226 -6.402 112.754 1.00 81.25 106 GLU A CA 1
ATOM 841 C C . GLU A 1 106 ? -92.942 -5.778 112.200 1.00 81.25 106 GLU A C 1
ATOM 843 O O . GLU A 1 106 ? -92.691 -5.891 111.000 1.00 81.25 106 GLU A O 1
ATOM 848 N N . GLU A 1 107 ? -92.072 -5.216 113.045 1.00 81.94 107 GLU A N 1
ATOM 849 C CA . GLU A 1 107 ? -90.745 -4.747 112.626 1.00 81.94 107 GLU A CA 1
ATOM 850 C C . GLU A 1 107 ? -89.870 -5.885 112.096 1.00 81.94 107 GLU A C 1
ATOM 852 O O . GLU A 1 107 ? -89.188 -5.704 111.091 1.00 81.94 107 GLU A O 1
ATOM 857 N N . ILE A 1 108 ? -89.897 -7.066 112.719 1.00 79.56 108 ILE A N 1
ATOM 858 C CA . ILE A 1 108 ? -89.169 -8.251 112.251 1.00 79.56 108 ILE A CA 1
ATOM 859 C C . ILE A 1 108 ? -89.723 -8.707 110.905 1.00 79.56 108 ILE A C 1
ATOM 861 O O . ILE A 1 108 ? -88.942 -8.980 109.999 1.00 79.56 108 ILE A O 1
ATOM 865 N N . LYS A 1 109 ? -91.048 -8.750 110.728 1.00 82.81 109 LYS A N 1
ATOM 866 C CA . LYS A 1 109 ? -91.665 -9.086 109.437 1.00 82.81 109 LYS A CA 1
ATOM 867 C C . LYS A 1 109 ? -91.266 -8.081 108.364 1.00 82.81 109 LYS A C 1
ATOM 869 O O . LYS A 1 109 ? -90.835 -8.503 107.293 1.00 82.81 109 LYS A O 1
ATOM 874 N N . LYS A 1 110 ? -91.329 -6.782 108.671 1.00 87.75 110 LYS A N 1
ATOM 875 C CA . LYS A 1 110 ? -90.923 -5.699 107.770 1.00 87.75 110 LYS A CA 1
ATOM 876 C C . LYS A 1 110 ? -89.444 -5.800 107.405 1.00 87.75 110 LYS A C 1
ATOM 878 O O . LYS A 1 110 ? -89.117 -5.810 106.225 1.00 87.75 110 LYS A O 1
ATOM 883 N N . LYS A 1 111 ? -88.562 -5.975 108.391 1.00 82.06 111 LYS A N 1
ATOM 884 C CA . LYS A 1 111 ? -87.127 -6.167 108.156 1.00 82.06 111 LYS A CA 1
ATOM 885 C C . LYS A 1 111 ? -86.819 -7.462 107.418 1.00 82.06 111 LYS A C 1
ATOM 887 O O . LYS A 1 111 ? -85.891 -7.474 106.625 1.00 82.06 111 LYS A O 1
ATOM 892 N N . SER A 1 112 ? -87.579 -8.537 107.631 1.00 78.44 112 SER A N 1
ATOM 893 C CA . SER A 1 112 ? -87.411 -9.779 106.868 1.00 78.44 112 SER A CA 1
ATOM 894 C C . SER A 1 112 ? -87.840 -9.606 105.411 1.00 78.44 112 SER A C 1
ATOM 896 O O . SER A 1 112 ? -87.160 -10.111 104.528 1.00 78.44 112 SER A O 1
ATOM 898 N N . ALA A 1 113 ? -88.899 -8.829 105.154 1.00 83.31 113 ALA A N 1
ATOM 899 C CA . ALA A 1 113 ? -89.341 -8.489 103.807 1.00 83.31 113 ALA A CA 1
ATOM 900 C C . ALA A 1 113 ? -88.330 -7.576 103.094 1.00 83.31 113 ALA A C 1
ATOM 902 O O . ALA A 1 113 ? -88.013 -7.819 101.936 1.00 83.31 113 ALA A O 1
ATOM 903 N N . GLU A 1 114 ? -87.760 -6.588 103.793 1.00 85.44 114 GLU A N 1
ATOM 904 C CA . GLU A 1 114 ? -86.647 -5.772 103.285 1.00 85.44 114 GLU A CA 1
ATOM 905 C C . GLU A 1 114 ? -85.405 -6.635 103.004 1.00 85.44 114 GLU A C 1
ATOM 907 O O . GLU A 1 114 ? -84.779 -6.490 101.960 1.00 85.44 114 GLU A O 1
ATOM 912 N N . LEU A 1 115 ? -85.070 -7.589 103.881 1.00 76.94 115 LEU A N 1
ATOM 913 C CA . LEU A 1 115 ? -83.983 -8.550 103.653 1.00 76.94 115 LEU A CA 1
ATOM 914 C C . LEU A 1 115 ? -84.242 -9.428 102.431 1.00 76.94 115 LEU A C 1
ATOM 916 O O . LEU A 1 115 ? -83.319 -9.699 101.671 1.00 76.94 115 LEU A O 1
ATOM 920 N N . GLN A 1 116 ? -85.482 -9.861 102.232 1.00 83.75 116 GLN A N 1
ATOM 921 C CA . GLN A 1 116 ? -85.867 -10.694 101.104 1.00 83.75 116 GLN A CA 1
ATOM 922 C C . GLN A 1 116 ? -85.836 -9.903 99.790 1.00 83.75 116 GLN A C 1
ATOM 924 O O . GLN A 1 116 ? -85.283 -10.401 98.814 1.00 83.75 116 GLN A O 1
ATOM 929 N N . GLN A 1 117 ? -86.285 -8.642 99.794 1.00 85.50 117 GLN A N 1
ATOM 930 C CA . GLN A 1 117 ? -86.104 -7.713 98.672 1.00 85.50 117 GLN A CA 1
ATOM 931 C C . GLN A 1 117 ? -84.625 -7.472 98.371 1.00 85.50 117 GLN A C 1
ATOM 933 O O . GLN A 1 117 ? -84.216 -7.580 97.223 1.00 85.50 117 GLN A O 1
ATOM 938 N N . LEU A 1 118 ? -83.789 -7.241 99.385 1.00 81.44 118 LEU A N 1
ATOM 939 C CA . LEU A 1 118 ? -82.344 -7.089 99.198 1.00 81.44 118 LEU A CA 1
ATOM 940 C C . LEU A 1 118 ? -81.681 -8.379 98.697 1.00 81.44 118 LEU A C 1
ATOM 942 O O . LEU A 1 118 ? -80.709 -8.321 97.946 1.00 81.44 118 LEU A O 1
ATOM 946 N N . MET A 1 119 ? -82.181 -9.551 99.093 1.00 81.31 119 MET A N 1
ATOM 947 C CA . MET A 1 119 ? -81.714 -10.835 98.569 1.00 81.31 119 MET A CA 1
ATOM 948 C C . MET A 1 119 ? -82.128 -11.039 97.112 1.00 81.31 119 MET A C 1
ATOM 950 O O . MET A 1 119 ? -81.309 -11.534 96.342 1.00 81.31 119 MET A O 1
ATOM 954 N N . GLU A 1 120 ? -83.338 -10.637 96.722 1.00 83.62 120 GLU A N 1
ATOM 955 C CA . GLU A 1 120 ? -83.813 -10.657 95.334 1.00 83.62 120 GLU A CA 1
ATOM 956 C C . GLU A 1 120 ? -83.051 -9.648 94.465 1.00 83.62 120 GLU A C 1
ATOM 958 O O . GLU A 1 120 ? -82.538 -10.021 93.414 1.00 83.62 120 GLU A O 1
ATOM 963 N N . GLU A 1 121 ? -82.857 -8.415 94.938 1.00 81.81 121 GLU A N 1
ATOM 964 C CA . GLU A 1 121 ? -82.034 -7.401 94.270 1.00 81.81 121 GLU A CA 1
ATOM 965 C C . GLU A 1 121 ? -80.584 -7.872 94.128 1.00 81.81 121 GLU A C 1
ATOM 967 O O . GLU A 1 121 ? -79.985 -7.745 93.062 1.00 81.81 121 GLU A O 1
ATOM 972 N N . ARG A 1 122 ? -80.005 -8.491 95.163 1.00 78.69 122 ARG A N 1
ATOM 973 C CA . ARG A 1 122 ? -78.661 -9.079 95.087 1.00 78.69 122 ARG A CA 1
ATOM 974 C C . ARG A 1 122 ? -78.608 -10.257 94.112 1.00 78.69 122 ARG A C 1
ATOM 976 O O . ARG A 1 122 ? -77.629 -10.383 93.374 1.00 78.69 122 ARG A O 1
ATOM 983 N N . ALA A 1 123 ? -79.627 -11.113 94.118 1.00 79.56 123 ALA A N 1
ATOM 984 C CA . ALA A 1 123 ? -79.741 -12.246 93.208 1.00 79.56 123 ALA A CA 1
ATOM 985 C C . ALA A 1 123 ? -79.953 -11.806 91.755 1.00 79.56 123 ALA A C 1
ATOM 987 O O . ALA A 1 123 ? -79.542 -12.544 90.868 1.00 79.56 123 ALA A O 1
ATOM 988 N N . ASP A 1 124 ? -80.515 -10.620 91.507 1.00 84.31 124 ASP A N 1
ATOM 989 C CA . ASP A 1 124 ? -80.670 -10.034 90.172 1.00 84.31 124 ASP A CA 1
ATOM 990 C C . ASP A 1 124 ? -79.423 -9.247 89.728 1.00 84.31 124 ASP A C 1
ATOM 992 O O . ASP A 1 124 ? -79.003 -9.326 88.574 1.00 84.31 124 ASP A O 1
ATOM 996 N N . ILE A 1 125 ? -78.739 -8.545 90.639 1.00 77.50 125 ILE A N 1
ATOM 997 C CA . ILE A 1 125 ? -77.504 -7.793 90.345 1.00 77.50 125 ILE A CA 1
ATOM 998 C C . ILE A 1 125 ? -76.381 -8.712 89.839 1.00 77.50 125 ILE A C 1
ATOM 1000 O O . ILE A 1 125 ? -75.635 -8.326 88.934 1.00 77.50 125 ILE A O 1
ATOM 1004 N N . ILE A 1 126 ? -76.242 -9.919 90.396 1.00 76.19 126 ILE A N 1
ATOM 1005 C CA . ILE A 1 126 ? -75.167 -10.847 90.013 1.00 76.19 126 ILE A CA 1
ATOM 1006 C C . ILE A 1 126 ? -75.317 -11.298 88.537 1.00 76.19 126 ILE A C 1
ATOM 1008 O O . ILE A 1 126 ? -74.389 -11.075 87.754 1.00 76.19 126 ILE A O 1
ATOM 1012 N N . PRO A 1 127 ? -76.464 -11.840 88.080 1.00 80.19 127 PRO A N 1
ATOM 1013 C CA . PRO A 1 127 ? -76.662 -12.198 86.677 1.00 80.19 127 PRO A CA 1
ATOM 1014 C C . PRO A 1 127 ? -76.768 -10.990 85.739 1.00 80.19 127 PRO A C 1
ATOM 1016 O O . PRO A 1 127 ? -76.268 -11.061 84.617 1.00 80.19 127 PRO A O 1
ATOM 1019 N N . SER A 1 128 ? -77.413 -9.893 86.161 1.00 76.38 128 SER A N 1
ATOM 1020 C CA . SER A 1 128 ? -77.721 -8.766 85.264 1.00 76.38 128 SER A CA 1
ATOM 1021 C C . SER A 1 128 ? -76.566 -7.784 85.077 1.00 76.38 128 SER A C 1
ATOM 1023 O O . SER A 1 128 ? -76.422 -7.221 83.992 1.00 76.38 128 SER A O 1
ATOM 1025 N N . ARG A 1 129 ? -75.726 -7.562 86.100 1.00 80.38 129 ARG A N 1
ATOM 1026 C CA . ARG A 1 129 ? -74.644 -6.562 86.047 1.00 80.38 129 ARG A CA 1
ATOM 1027 C C . ARG A 1 129 ? -73.251 -7.172 86.034 1.00 80.38 129 ARG A C 1
ATOM 1029 O O . ARG A 1 129 ? -72.416 -6.700 85.265 1.00 80.38 129 ARG A O 1
ATOM 1036 N N . TYR A 1 130 ? -72.995 -8.207 86.834 1.00 83.50 130 TYR A N 1
ATOM 1037 C CA . TYR A 1 130 ? -71.656 -8.801 86.919 1.00 83.50 130 TYR A CA 1
ATOM 1038 C C . TYR A 1 130 ? -71.349 -9.717 85.737 1.00 83.50 130 TYR A C 1
ATOM 1040 O O . TYR A 1 130 ? -70.323 -9.533 85.089 1.00 83.50 130 TYR A O 1
ATOM 1048 N N . LEU A 1 131 ? -72.258 -10.627 85.377 1.00 86.81 131 LEU A N 1
ATOM 1049 C CA . LEU A 1 131 ? -72.013 -11.586 84.292 1.00 86.81 131 LEU A CA 1
ATOM 1050 C C . LEU A 1 131 ? -71.716 -10.921 82.928 1.00 86.81 131 LEU A C 1
ATOM 1052 O O . LEU A 1 131 ? -70.800 -11.363 82.229 1.00 86.81 131 LEU A O 1
ATOM 1056 N N . PRO A 1 132 ? -72.430 -9.854 82.503 1.00 89.25 132 PRO A N 1
ATOM 1057 C CA . PRO A 1 132 ? -72.102 -9.160 81.259 1.00 89.25 132 PRO A CA 1
ATOM 1058 C C . PRO A 1 132 ? -70.769 -8.414 81.330 1.00 89.25 132 PRO A C 1
ATOM 1060 O O . PRO A 1 132 ? -70.101 -8.278 80.308 1.00 89.25 132 PRO A O 1
ATOM 1063 N N . LEU A 1 133 ? -70.385 -7.922 82.511 1.00 89.69 133 LEU A N 1
ATOM 1064 C CA . LEU A 1 133 ? -69.114 -7.239 82.719 1.00 89.69 133 LEU A CA 1
ATOM 1065 C C . LEU A 1 133 ? -67.945 -8.232 82.684 1.00 89.69 133 LEU A C 1
ATOM 1067 O O . LEU A 1 133 ? -66.970 -7.977 81.988 1.00 89.69 133 LEU A O 1
ATOM 1071 N N . GLU A 1 134 ? -68.076 -9.385 83.342 1.00 88.25 134 GLU A N 1
ATOM 1072 C CA . GLU A 1 134 ? -67.114 -10.492 83.255 1.00 88.25 134 GLU A CA 1
ATOM 1073 C C . GLU A 1 134 ? -66.941 -10.956 81.811 1.00 88.25 134 GLU A C 1
ATOM 1075 O O . GLU A 1 134 ? -65.817 -11.034 81.330 1.00 88.25 134 GLU A O 1
ATOM 1080 N N . ARG A 1 135 ? -68.037 -11.149 81.065 1.00 92.19 135 ARG A N 1
ATOM 1081 C CA . ARG A 1 135 ? -67.961 -11.492 79.635 1.00 92.19 135 ARG A CA 1
ATOM 1082 C C . ARG A 1 135 ? -67.256 -10.418 78.812 1.00 92.19 135 ARG A C 1
ATOM 1084 O O . ARG A 1 135 ? -66.472 -10.765 77.936 1.00 92.19 135 ARG A O 1
ATOM 1091 N N . LYS A 1 136 ? -67.509 -9.130 79.076 1.00 93.69 136 LYS A N 1
ATOM 1092 C CA . LYS A 1 136 ? -66.787 -8.032 78.409 1.00 93.69 136 LYS A CA 1
ATOM 1093 C C . LYS A 1 136 ? -65.293 -8.105 78.711 1.00 93.69 136 LYS A C 1
ATOM 1095 O O . LYS A 1 136 ? -64.502 -8.104 77.771 1.00 93.69 136 LYS A O 1
ATOM 1100 N N . PHE A 1 137 ? -64.916 -8.255 79.980 1.00 93.62 137 PHE A N 1
ATOM 1101 C CA . PHE A 1 137 ? -63.517 -8.407 80.372 1.00 93.62 137 PHE A CA 1
ATOM 1102 C C . PHE A 1 137 ? -62.866 -9.635 79.737 1.00 93.62 137 PHE A C 1
ATOM 1104 O O . PHE A 1 137 ? -61.773 -9.521 79.196 1.00 93.62 137 PHE A O 1
ATOM 1111 N N . GLU A 1 138 ? -63.543 -10.780 79.716 1.00 94.62 138 GLU A N 1
ATOM 1112 C CA . GLU A 1 138 ? -63.057 -12.000 79.069 1.00 94.62 138 GLU A CA 1
ATOM 1113 C C . GLU A 1 138 ? -62.823 -11.775 77.568 1.00 94.62 138 GLU A C 1
ATOM 1115 O O . GLU A 1 138 ? -61.760 -12.109 77.047 1.00 94.62 138 GLU A O 1
ATOM 1120 N N . THR A 1 139 ? -63.762 -11.122 76.870 1.00 95.25 139 THR A N 1
ATOM 1121 C CA . THR A 1 139 ? -63.600 -10.808 75.441 1.00 95.25 139 THR A CA 1
ATOM 1122 C C . THR A 1 139 ? -62.478 -9.806 75.172 1.00 95.25 139 THR A C 1
ATOM 1124 O O . THR A 1 139 ? -61.742 -9.965 74.198 1.00 95.25 139 THR A O 1
ATOM 1127 N N . GLU A 1 140 ? -62.303 -8.792 76.024 1.00 95.00 140 GLU A N 1
ATOM 1128 C CA . GLU A 1 140 ? -61.214 -7.818 75.903 1.00 95.00 140 GLU A CA 1
ATOM 1129 C C . GLU A 1 140 ? -59.855 -8.462 76.186 1.00 95.00 140 GLU A C 1
ATOM 1131 O O . GLU A 1 140 ? -58.905 -8.235 75.435 1.00 95.00 140 GLU A O 1
ATOM 1136 N N . LEU A 1 141 ? -59.770 -9.318 77.209 1.00 95.44 141 LEU A N 1
ATOM 1137 C CA . LEU A 1 141 ? -58.578 -10.107 77.516 1.00 95.44 141 LEU A CA 1
ATOM 1138 C C . LEU A 1 141 ? -58.236 -11.049 76.363 1.00 95.44 141 LEU A C 1
ATOM 1140 O O . LEU A 1 141 ? -57.076 -11.121 75.963 1.00 95.44 141 LEU A O 1
ATOM 1144 N N . GLN A 1 142 ? -59.229 -11.709 75.770 1.00 94.88 142 GLN A N 1
ATOM 1145 C CA . GLN A 1 142 ? -59.026 -12.581 74.617 1.00 94.88 142 GLN A CA 1
ATOM 1146 C C . GLN A 1 142 ? -58.559 -11.794 73.382 1.00 94.88 142 GLN A C 1
ATOM 1148 O O . GLN A 1 142 ? -57.658 -12.231 72.667 1.00 94.88 142 GLN A O 1
ATOM 1153 N N . LEU A 1 143 ? -59.108 -10.599 73.146 1.00 96.06 143 LEU A N 1
ATOM 1154 C CA . LEU A 1 143 ? -58.692 -9.718 72.053 1.00 96.06 143 LEU A CA 1
ATOM 1155 C C . LEU A 1 143 ? -57.267 -9.188 72.262 1.00 96.06 143 LEU A C 1
ATOM 1157 O O . LEU A 1 143 ? -56.474 -9.172 71.319 1.00 96.06 143 LEU A O 1
ATOM 1161 N N . MET A 1 144 ? -56.918 -8.791 73.487 1.00 95.19 144 MET A N 1
ATOM 1162 C CA . MET A 1 144 ? -55.556 -8.395 73.856 1.00 95.19 144 MET A CA 1
ATOM 1163 C C . MET A 1 144 ? -54.574 -9.555 73.704 1.00 95.19 144 MET A C 1
ATOM 1165 O O . MET A 1 144 ? -53.498 -9.360 73.147 1.00 95.19 144 MET A O 1
ATOM 1169 N N . HIS A 1 145 ? -54.958 -10.761 74.123 1.00 94.56 145 HIS A N 1
ATOM 1170 C CA . HIS A 1 145 ? -54.149 -11.963 73.962 1.00 94.56 145 HIS A CA 1
ATOM 1171 C C . HIS A 1 145 ? -53.889 -12.276 72.483 1.00 94.56 145 HIS A C 1
ATOM 1173 O O . HIS A 1 145 ? -52.745 -12.501 72.097 1.00 94.56 145 HIS A O 1
ATOM 1179 N N . ASN A 1 146 ? -54.915 -12.197 71.631 1.00 95.56 146 ASN A N 1
ATOM 1180 C CA . ASN A 1 146 ? -54.764 -12.401 70.189 1.00 95.56 146 ASN A CA 1
ATOM 1181 C C . ASN A 1 146 ? -53.836 -11.354 69.554 1.00 95.56 146 ASN A C 1
ATOM 1183 O O . ASN A 1 146 ? -52.941 -11.714 68.792 1.00 95.56 146 ASN A O 1
ATOM 1187 N N . LYS A 1 147 ? -53.996 -10.071 69.908 1.00 96.00 147 LYS A N 1
ATOM 1188 C CA . LYS A 1 147 ? -53.104 -8.997 69.438 1.00 96.00 147 LYS A CA 1
ATOM 1189 C C . LYS A 1 147 ? -51.666 -9.191 69.911 1.00 96.00 147 LYS A C 1
ATOM 1191 O O . LYS A 1 147 ? -50.736 -8.945 69.149 1.00 96.00 147 LYS A O 1
ATOM 1196 N N . LEU A 1 148 ? -51.478 -9.623 71.157 1.00 95.44 148 LEU A N 1
ATOM 1197 C CA . LEU A 1 148 ? -50.158 -9.924 71.699 1.00 95.44 148 LEU A CA 1
ATOM 1198 C C . LEU A 1 148 ? -49.517 -11.076 70.918 1.00 95.44 148 LEU A C 1
ATOM 1200 O O . LEU A 1 148 ? -48.387 -10.936 70.466 1.00 95.44 148 LEU A O 1
ATOM 1204 N N . ALA A 1 149 ? -50.266 -12.150 70.661 1.00 95.62 149 ALA A N 1
ATOM 1205 C CA . ALA A 1 149 ? -49.794 -13.290 69.881 1.00 95.62 149 ALA A CA 1
ATOM 1206 C C . ALA A 1 149 ? -49.445 -12.913 68.427 1.00 95.62 149 ALA A C 1
ATOM 1208 O O . ALA A 1 149 ? -48.462 -13.410 67.878 1.00 95.62 149 ALA A O 1
ATOM 1209 N N . GLU A 1 150 ? -50.209 -12.023 67.786 1.00 96.75 150 GLU A N 1
ATOM 1210 C CA . GLU A 1 150 ? -49.871 -11.475 66.462 1.00 96.75 150 GLU A CA 1
ATOM 1211 C C . GLU A 1 150 ? -48.566 -10.675 66.493 1.00 96.75 150 GLU A C 1
ATOM 1213 O O . GLU A 1 150 ? -47.693 -10.889 65.652 1.00 96.75 150 GLU A O 1
ATOM 1218 N N . LYS A 1 151 ? -48.391 -9.803 67.491 1.00 96.31 151 LYS A N 1
ATOM 1219 C CA . LYS A 1 151 ? -47.163 -9.011 67.637 1.00 96.31 151 LYS A CA 1
ATOM 1220 C C . LYS A 1 151 ? -45.952 -9.871 67.972 1.00 96.31 151 LYS A C 1
ATOM 1222 O O . LYS A 1 151 ? -44.875 -9.621 67.441 1.00 96.31 151 LYS A O 1
ATOM 1227 N N . GLU A 1 152 ? -46.119 -10.917 68.773 1.00 95.06 152 GLU A N 1
ATOM 1228 C CA . GLU A 1 152 ? -45.069 -11.905 69.020 1.00 95.06 152 GLU A CA 1
ATOM 1229 C C . GLU A 1 152 ? -44.668 -12.629 67.728 1.00 95.06 152 GLU A C 1
ATOM 1231 O O . GLU A 1 152 ? -43.474 -12.777 67.464 1.00 95.06 152 GLU A O 1
ATOM 1236 N N . ARG A 1 153 ? -45.626 -13.006 66.867 1.00 96.31 153 ARG A N 1
ATOM 1237 C CA . ARG A 1 153 ? -45.314 -13.580 65.545 1.00 96.31 153 ARG A CA 1
ATOM 1238 C C . ARG A 1 153 ? -44.535 -12.600 64.669 1.00 96.31 153 ARG A C 1
ATOM 1240 O O . ARG A 1 153 ? -43.477 -12.981 64.172 1.00 96.31 153 ARG A O 1
ATOM 1247 N N . GLU A 1 154 ? -44.988 -11.352 64.541 1.00 97.06 154 GLU A N 1
ATOM 1248 C CA . GLU A 1 154 ? -44.274 -10.307 63.785 1.00 97.06 154 GLU A CA 1
ATOM 1249 C C . GLU A 1 154 ? -42.832 -10.124 64.292 1.00 97.06 154 GLU A C 1
ATOM 1251 O O . GLU A 1 154 ? -41.892 -10.085 63.498 1.00 97.06 154 GLU A O 1
ATOM 1256 N N . ILE A 1 155 ? -42.635 -10.079 65.616 1.00 95.62 155 ILE A N 1
ATOM 1257 C CA . ILE A 1 155 ? -41.304 -9.976 66.231 1.00 95.62 155 ILE A CA 1
ATOM 1258 C C . ILE A 1 155 ? -40.440 -11.181 65.853 1.00 95.62 155 ILE A C 1
ATOM 1260 O O . ILE A 1 155 ? -39.288 -11.001 65.465 1.00 95.62 155 ILE A O 1
ATOM 1264 N N . THR A 1 156 ? -40.979 -12.403 65.897 1.00 95.75 156 THR A N 1
ATOM 1265 C CA . THR A 1 156 ? -40.203 -13.597 65.518 1.00 95.75 156 THR A CA 1
ATOM 1266 C C . THR A 1 156 ? -39.823 -13.625 64.036 1.00 95.75 156 THR A C 1
ATOM 1268 O O . THR A 1 156 ? -38.757 -14.137 63.691 1.00 95.75 156 THR A O 1
ATOM 1271 N N . GLU A 1 157 ? -40.656 -13.086 63.145 1.00 96.56 157 GLU A N 1
ATOM 1272 C CA . GLU A 1 157 ? -40.338 -12.962 61.718 1.00 96.56 157 GLU A CA 1
ATOM 1273 C C . GLU A 1 157 ? -39.255 -11.911 61.469 1.00 96.56 157 GLU A C 1
ATOM 1275 O O . GLU A 1 157 ? -38.295 -12.176 60.739 1.00 96.56 157 GLU A O 1
ATOM 1280 N N . LEU A 1 158 ? -39.352 -10.756 62.133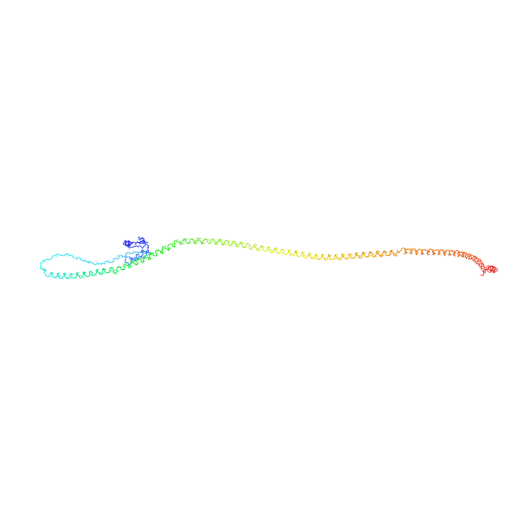 1.00 95.62 158 LEU A N 1
ATOM 1281 C CA . LEU A 1 158 ? -38.317 -9.722 62.096 1.00 95.62 158 LEU A CA 1
ATOM 1282 C C . LEU A 1 158 ? -36.984 -10.241 62.642 1.00 95.62 158 LEU A C 1
ATOM 1284 O O . LEU A 1 158 ? -35.948 -10.014 62.019 1.00 95.62 158 LEU A O 1
ATOM 1288 N N . ASP A 1 159 ? -37.002 -11.008 63.732 1.00 94.69 159 ASP A N 1
ATOM 1289 C CA . ASP A 1 159 ? -35.813 -11.653 64.294 1.00 94.69 159 ASP A CA 1
ATOM 1290 C C . ASP A 1 159 ? -35.183 -12.648 63.312 1.00 94.69 159 ASP A C 1
ATOM 1292 O O . ASP A 1 159 ? -33.961 -12.685 63.151 1.00 94.69 159 ASP A O 1
ATOM 1296 N N . LYS A 1 160 ? -35.997 -13.445 62.608 1.00 95.50 160 LYS A N 1
ATOM 1297 C CA . LYS A 1 160 ? -35.500 -14.338 61.549 1.00 95.50 160 LYS A CA 1
ATOM 1298 C C . LYS A 1 160 ? -34.848 -13.540 60.421 1.00 95.50 160 LYS A C 1
ATOM 1300 O O . LYS A 1 160 ? -33.752 -13.894 59.987 1.00 95.50 160 LYS A O 1
ATOM 1305 N N . HIS A 1 161 ? -35.468 -12.450 59.968 1.00 94.44 161 HIS A N 1
ATOM 1306 C CA . HIS A 1 161 ? -34.890 -11.588 58.936 1.00 94.44 161 HIS A CA 1
ATOM 1307 C C . HIS A 1 161 ? -33.573 -10.950 59.390 1.00 94.44 161 HIS A C 1
ATOM 1309 O O . HIS A 1 161 ? -32.586 -11.040 58.655 1.00 94.44 161 HIS A O 1
ATOM 1315 N N . LEU A 1 162 ? -33.526 -10.408 60.610 1.00 94.00 162 LEU A N 1
ATOM 1316 C CA . LEU A 1 162 ? -32.326 -9.836 61.225 1.00 94.00 162 LEU A CA 1
ATOM 1317 C C . LEU A 1 162 ? -31.186 -10.850 61.317 1.00 94.00 162 LEU A C 1
ATOM 1319 O O . LEU A 1 162 ? -30.045 -10.493 61.048 1.00 94.00 162 LEU A O 1
ATOM 1323 N N . ARG A 1 163 ? -31.475 -12.122 61.615 1.00 92.94 163 ARG A N 1
ATOM 1324 C CA . ARG A 1 163 ? -30.454 -13.183 61.652 1.00 92.94 163 ARG A CA 1
ATOM 1325 C C . ARG A 1 163 ? -29.896 -13.541 60.274 1.00 92.94 163 ARG A C 1
ATOM 1327 O O . ARG A 1 163 ? -28.724 -13.877 60.179 1.00 92.94 163 ARG A O 1
ATOM 1334 N N . THR A 1 164 ? -30.695 -13.449 59.207 1.00 95.69 164 THR A N 1
ATOM 1335 C CA . THR A 1 164 ? -30.231 -13.747 57.832 1.00 95.69 164 THR A CA 1
ATOM 1336 C C . THR A 1 164 ? -29.545 -12.570 57.134 1.00 95.69 164 THR A C 1
ATOM 1338 O O . THR A 1 164 ? -28.865 -12.761 56.125 1.00 95.69 164 THR A O 1
ATOM 1341 N N . LEU A 1 165 ? -29.735 -11.343 57.629 1.00 94.69 165 LEU A N 1
ATOM 1342 C CA . LEU A 1 165 ? -29.207 -10.134 56.997 1.00 94.69 165 LEU A CA 1
ATOM 1343 C C . LEU A 1 165 ? -27.667 -10.104 56.942 1.00 94.69 165 LEU A C 1
ATOM 1345 O O . LEU A 1 165 ? -27.148 -9.812 55.866 1.00 94.69 165 LEU A O 1
ATOM 1349 N N . PRO A 1 166 ? -26.928 -10.452 58.018 1.00 95.25 166 PRO A N 1
ATOM 1350 C CA . PRO A 1 166 ? -25.467 -10.484 58.000 1.00 95.25 166 PRO A CA 1
ATOM 1351 C C . PRO A 1 166 ? -24.914 -11.442 56.945 1.00 95.25 166 PRO A C 1
ATOM 1353 O O . PRO A 1 166 ? -24.009 -11.071 56.213 1.00 95.25 166 PRO A O 1
ATOM 1356 N N . GLU A 1 167 ? -25.501 -12.634 56.795 1.00 94.69 167 GLU A N 1
ATOM 1357 C CA . GLU A 1 167 ? -25.078 -13.598 55.767 1.00 94.69 167 GLU A CA 1
ATOM 1358 C C . GLU A 1 167 ? -25.319 -13.088 54.342 1.00 94.69 167 GLU A C 1
ATOM 1360 O O . GLU A 1 167 ? -24.560 -13.387 53.422 1.00 94.69 167 GLU A O 1
ATOM 1365 N N . LYS A 1 168 ? -26.407 -12.341 54.124 1.00 95.44 168 LYS A N 1
ATOM 1366 C CA . LYS A 1 168 ? -26.662 -11.698 52.829 1.00 95.44 168 LYS A CA 1
ATOM 1367 C C . LYS A 1 168 ? -25.675 -10.560 52.582 1.00 95.44 168 LYS A C 1
ATOM 1369 O O . LYS A 1 168 ? -25.221 -10.407 51.452 1.00 95.44 168 LYS A O 1
ATOM 1374 N N . LEU A 1 169 ? -25.340 -9.796 53.621 1.00 95.62 169 LEU A N 1
ATOM 1375 C CA . LEU A 1 169 ? -24.387 -8.693 53.548 1.00 95.62 169 LEU A CA 1
ATOM 1376 C C . LEU A 1 169 ? -22.980 -9.204 53.213 1.00 95.62 169 LEU A C 1
ATOM 1378 O O . LEU A 1 169 ? -22.379 -8.716 52.264 1.00 95.62 169 LEU A O 1
ATOM 1382 N N . THR A 1 170 ? -22.509 -10.259 53.885 1.00 95.56 170 THR A N 1
ATOM 1383 C CA . THR A 1 170 ? -21.200 -10.866 53.594 1.00 95.56 170 THR A CA 1
ATOM 1384 C C . THR A 1 170 ? -21.142 -11.455 52.186 1.00 95.56 170 THR A C 1
ATOM 1386 O O . THR A 1 170 ? -20.163 -11.251 51.475 1.00 95.56 170 THR A O 1
ATOM 1389 N N . LYS A 1 171 ? -22.211 -12.116 51.715 1.00 96.62 171 LYS A N 1
ATOM 1390 C CA . LYS A 1 171 ? -22.294 -12.593 50.321 1.00 96.62 171 LYS A CA 1
ATOM 1391 C C . LYS A 1 171 ? -22.226 -11.450 49.308 1.00 96.62 171 LYS A C 1
ATOM 1393 O O . LYS A 1 171 ? -21.594 -11.611 48.265 1.00 96.62 171 LYS A O 1
ATOM 1398 N N . LEU A 1 172 ? -22.870 -10.316 49.591 1.00 95.94 172 LEU A N 1
ATOM 1399 C CA . LEU A 1 172 ? -22.802 -9.130 48.735 1.00 95.94 172 LEU A CA 1
ATOM 1400 C C . LEU A 1 172 ? -21.404 -8.504 48.742 1.00 95.94 172 LEU A C 1
ATOM 1402 O O . LEU A 1 172 ? -20.906 -8.153 47.677 1.00 95.94 172 LEU A O 1
ATOM 1406 N N . GLU A 1 173 ? -20.744 -8.423 49.897 1.00 96.12 173 GLU A N 1
ATOM 1407 C CA . GLU A 1 173 ? -19.358 -7.950 50.012 1.00 96.12 173 GLU A CA 1
ATOM 1408 C C . GLU A 1 173 ? -18.384 -8.859 49.247 1.00 96.12 173 GLU A C 1
ATOM 1410 O O . GLU A 1 173 ? -17.545 -8.380 48.486 1.00 96.12 173 GLU A O 1
ATOM 1415 N N . GLU A 1 174 ? -18.529 -10.183 49.358 1.00 96.62 174 GLU A N 1
ATOM 1416 C CA . GLU A 1 174 ? -17.741 -11.142 48.576 1.00 96.62 174 GLU A CA 1
ATOM 1417 C C . GLU A 1 174 ? -17.957 -10.982 47.066 1.00 96.62 174 GLU A C 1
ATOM 1419 O O . GLU A 1 174 ? -17.008 -11.077 46.284 1.00 96.62 174 GLU A O 1
ATOM 1424 N N . GLN A 1 175 ? -19.202 -10.759 46.636 1.00 96.56 175 GLN A N 1
ATOM 1425 C CA . GLN A 1 175 ? -19.524 -10.508 45.232 1.00 96.56 175 GLN A CA 1
ATOM 1426 C C . GLN A 1 175 ? -18.950 -9.173 44.748 1.00 96.56 175 GLN A C 1
ATOM 1428 O O . GLN A 1 175 ? -18.382 -9.132 43.657 1.00 96.56 175 GLN A O 1
ATOM 1433 N N . ALA A 1 176 ? -19.038 -8.114 45.556 1.00 96.00 176 ALA A N 1
ATOM 1434 C CA . ALA A 1 176 ? -18.462 -6.808 45.250 1.00 96.00 176 ALA A CA 1
ATOM 1435 C C . ALA A 1 176 ? -16.937 -6.897 45.085 1.00 96.00 176 ALA A C 1
ATOM 1437 O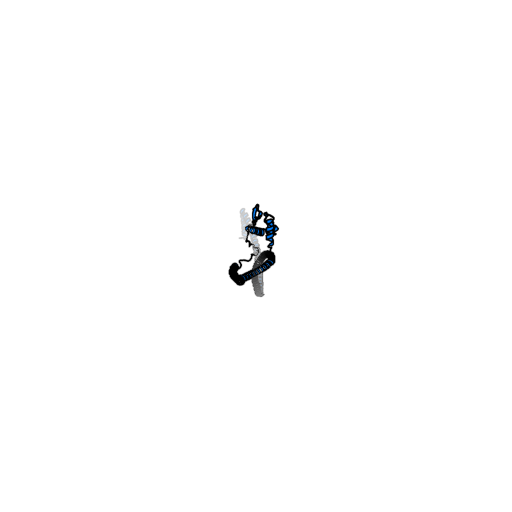 O . ALA A 1 176 ? -16.407 -6.457 44.067 1.00 96.00 176 ALA A O 1
ATOM 1438 N N . ASN A 1 177 ? -16.250 -7.583 46.001 1.00 96.56 177 ASN A N 1
ATOM 1439 C CA . ASN A 1 177 ? -14.804 -7.802 45.923 1.00 96.56 177 ASN A CA 1
ATOM 1440 C C . ASN A 1 177 ? -14.403 -8.612 44.676 1.00 96.56 177 ASN A C 1
ATOM 1442 O O . ASN A 1 177 ? -13.399 -8.313 44.029 1.00 96.56 177 ASN A O 1
ATOM 1446 N N . LYS A 1 178 ? -15.188 -9.632 44.296 1.00 97.12 178 LYS A N 1
ATOM 1447 C CA . LYS A 1 178 ? -14.960 -10.390 43.050 1.00 97.12 178 LYS A CA 1
ATOM 1448 C C . LYS A 1 178 ? -15.138 -9.512 41.814 1.00 97.12 178 LYS A C 1
ATOM 1450 O O . LYS A 1 178 ? -14.335 -9.609 40.888 1.00 97.12 178 LYS A O 1
ATOM 1455 N N . LEU A 1 179 ? -16.165 -8.661 41.789 1.00 96.38 179 LEU A N 1
ATOM 1456 C CA . LEU A 1 179 ? -16.395 -7.727 40.687 1.00 96.38 179 LEU A CA 1
ATOM 1457 C C . LEU A 1 179 ? -15.265 -6.702 40.571 1.00 96.38 179 LEU A C 1
ATOM 1459 O O . LEU A 1 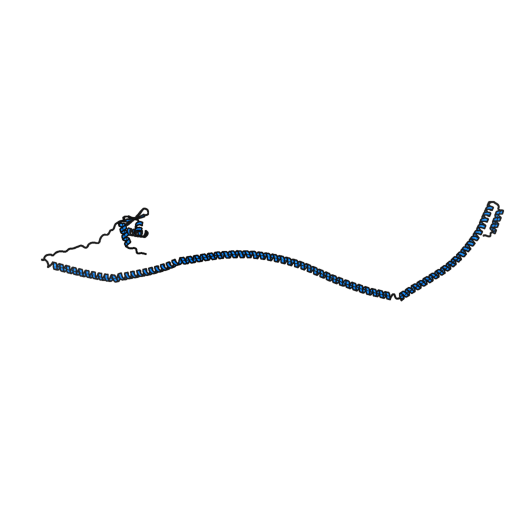179 ? -14.796 -6.462 39.463 1.00 96.38 179 LEU A O 1
ATOM 1463 N N . GLU A 1 180 ? -14.767 -6.173 41.688 1.00 96.81 180 GLU A N 1
ATOM 1464 C CA . GLU A 1 180 ? -13.629 -5.249 41.700 1.00 96.81 180 GLU A CA 1
ATOM 1465 C C . GLU A 1 180 ? -12.357 -5.910 41.143 1.00 96.81 180 GLU A C 1
ATOM 1467 O O . GLU A 1 180 ? -11.675 -5.346 40.287 1.00 96.81 180 GLU A O 1
ATOM 1472 N N . GLN A 1 181 ? -12.067 -7.154 41.538 1.00 96.94 181 GLN A N 1
ATOM 1473 C CA . GLN A 1 181 ? -10.939 -7.912 40.983 1.00 96.94 181 GLN A CA 1
ATOM 1474 C C . GLN A 1 181 ? -11.080 -8.149 39.474 1.00 96.94 181 GLN A C 1
ATOM 1476 O O . GLN A 1 181 ? -10.105 -8.002 38.729 1.00 96.94 181 GLN A O 1
ATOM 1481 N N . ILE A 1 182 ? -12.288 -8.493 39.014 1.00 96.44 182 ILE A N 1
ATOM 1482 C CA . ILE A 1 182 ? -12.590 -8.652 37.586 1.00 96.44 182 ILE A CA 1
ATOM 1483 C C . ILE A 1 182 ? -12.386 -7.325 36.854 1.00 96.44 182 ILE A C 1
ATOM 1485 O O . ILE A 1 182 ? -11.780 -7.315 35.784 1.00 96.44 182 ILE A O 1
ATOM 1489 N N . GLU A 1 183 ? -12.834 -6.207 37.423 1.00 96.56 183 GLU A N 1
ATOM 1490 C CA . GLU A 1 183 ? -12.680 -4.883 36.827 1.00 96.56 183 GLU A CA 1
ATOM 1491 C C . GLU A 1 183 ? -11.204 -4.492 36.695 1.00 96.56 183 GLU A C 1
ATOM 1493 O O . GLU A 1 183 ? -10.767 -4.079 35.619 1.00 96.56 183 GLU A O 1
ATOM 1498 N N . VAL A 1 184 ? -10.405 -4.675 37.749 1.00 97.69 184 VAL A N 1
ATOM 1499 C CA . VAL A 1 184 ? -8.960 -4.398 37.726 1.00 97.69 184 VAL A CA 1
ATOM 1500 C C . VAL A 1 184 ? -8.257 -5.265 36.679 1.00 97.69 184 VAL A C 1
ATOM 1502 O O . VAL A 1 184 ? -7.441 -4.762 35.897 1.00 97.69 184 VAL A O 1
ATOM 1505 N N . TYR A 1 185 ? -8.594 -6.555 36.611 1.00 96.88 185 TYR A N 1
ATOM 1506 C CA . TYR A 1 185 ? -8.046 -7.469 35.611 1.00 96.88 185 TYR A CA 1
ATOM 1507 C C . TYR A 1 185 ? -8.452 -7.071 34.183 1.00 96.88 185 TYR A C 1
ATOM 1509 O O . TYR A 1 185 ? -7.604 -7.012 33.289 1.00 96.88 185 TYR A O 1
ATOM 1517 N N . ALA A 1 186 ? -9.721 -6.717 33.969 1.00 96.62 186 ALA A N 1
ATOM 1518 C CA . ALA A 1 186 ? -10.229 -6.252 32.684 1.00 96.62 186 ALA A CA 1
ATOM 1519 C C . ALA A 1 186 ? -9.542 -4.951 32.246 1.00 96.62 186 ALA A C 1
ATOM 1521 O O . ALA A 1 186 ? -9.050 -4.872 31.121 1.00 96.62 186 ALA A O 1
ATOM 1522 N N . ARG A 1 187 ? -9.410 -3.963 33.143 1.00 97.38 187 ARG A N 1
ATOM 1523 C CA . ARG A 1 187 ? -8.695 -2.701 32.882 1.00 97.38 187 ARG A CA 1
ATOM 1524 C C . ARG A 1 187 ? -7.241 -2.951 32.482 1.00 97.38 187 ARG A C 1
ATOM 1526 O O . ARG A 1 187 ? -6.761 -2.340 31.528 1.00 97.38 187 ARG A O 1
ATOM 1533 N N . LYS A 1 188 ? -6.549 -3.875 33.159 1.00 97.44 188 LYS A N 1
ATOM 1534 C CA . LYS A 1 188 ? -5.171 -4.268 32.819 1.00 97.44 188 LYS A CA 1
ATOM 1535 C C . LYS A 1 188 ? -5.082 -4.933 31.443 1.00 97.44 188 LYS A C 1
ATOM 1537 O O . LYS A 1 188 ? -4.180 -4.619 30.671 1.00 97.44 188 LYS A O 1
ATOM 1542 N N . ASN A 1 189 ? -6.007 -5.829 31.112 1.00 97.06 189 ASN A N 1
ATOM 1543 C CA . ASN A 1 189 ? -6.019 -6.483 29.803 1.00 97.06 189 ASN A CA 1
ATOM 1544 C C . ASN A 1 189 ? -6.325 -5.494 28.675 1.00 97.06 189 ASN A C 1
ATOM 1546 O O . ASN A 1 189 ? -5.670 -5.533 27.634 1.00 97.06 189 ASN A O 1
ATOM 1550 N N . VAL A 1 190 ? -7.272 -4.577 28.891 1.00 97.69 190 VAL A N 1
ATOM 1551 C CA . VAL A 1 190 ? -7.615 -3.525 27.927 1.00 97.69 190 VAL A CA 1
ATOM 1552 C C . VAL A 1 190 ? -6.437 -2.576 27.716 1.00 97.69 190 VAL A C 1
ATOM 1554 O O . VAL A 1 190 ? -6.115 -2.272 26.569 1.00 97.69 190 VAL A O 1
ATOM 1557 N N . SER A 1 191 ? -5.738 -2.156 28.775 1.00 97.38 191 SER A N 1
ATOM 1558 C CA . SER A 1 191 ? -4.564 -1.286 28.631 1.00 97.38 191 SER A CA 1
ATOM 1559 C C . SER A 1 191 ? -3.414 -1.983 27.898 1.00 97.38 191 SER A C 1
ATOM 1561 O O . SER A 1 191 ? -2.817 -1.398 26.996 1.00 97.38 191 SER A O 1
ATOM 1563 N N . GLN A 1 192 ? -3.150 -3.261 28.191 1.00 97.81 192 GLN A N 1
ATOM 1564 C CA . GLN A 1 192 ? -2.158 -4.053 27.458 1.00 97.81 192 GLN A CA 1
ATOM 1565 C C . GLN A 1 192 ? -2.537 -4.252 25.986 1.00 97.81 192 GLN A C 1
ATOM 1567 O O . GLN A 1 192 ? -1.675 -4.148 25.112 1.00 97.81 192 GLN A O 1
ATOM 1572 N N . ALA A 1 193 ? -3.811 -4.523 25.694 1.00 97.06 193 ALA A N 1
ATOM 1573 C CA . ALA A 1 193 ? -4.307 -4.635 24.326 1.00 97.06 193 ALA A CA 1
ATOM 1574 C C . ALA A 1 193 ? -4.179 -3.302 23.576 1.00 97.06 193 ALA A C 1
ATOM 1576 O O . ALA A 1 193 ? -3.747 -3.295 22.427 1.00 97.06 193 ALA A O 1
ATOM 1577 N N . HIS A 1 194 ? -4.472 -2.179 24.236 1.00 96.75 194 HIS A N 1
ATOM 1578 C CA . HIS A 1 194 ? -4.317 -0.846 23.661 1.00 96.75 194 HIS A CA 1
ATOM 1579 C C . HIS A 1 194 ? -2.858 -0.547 23.290 1.00 96.75 194 HIS A C 1
ATOM 1581 O O . HIS A 1 194 ? -2.593 -0.134 22.164 1.00 96.75 194 HIS A O 1
ATOM 1587 N N . VAL A 1 195 ? -1.903 -0.844 24.179 1.00 98.06 195 VAL A N 1
ATOM 1588 C CA . VAL A 1 195 ? -0.466 -0.676 23.897 1.00 98.06 195 VAL A CA 1
ATOM 1589 C C . VAL A 1 195 ? -0.018 -1.556 22.724 1.00 98.06 195 VAL A C 1
ATOM 1591 O O . VAL A 1 195 ? 0.694 -1.081 21.841 1.00 98.06 195 VAL A O 1
ATOM 1594 N N . LYS A 1 196 ? -0.465 -2.819 22.662 1.00 98.06 196 LYS A N 1
ATOM 1595 C CA . LYS A 1 196 ? -0.161 -3.719 21.532 1.00 98.06 196 LYS A CA 1
ATOM 1596 C C . LYS A 1 196 ? -0.744 -3.206 20.214 1.00 98.06 196 LYS A C 1
ATOM 1598 O O . LYS A 1 196 ? -0.044 -3.202 19.207 1.00 98.06 196 LYS A O 1
ATOM 1603 N N . LEU A 1 197 ? -1.993 -2.737 20.222 1.00 97.19 197 LEU A N 1
ATOM 1604 C CA . LEU A 1 197 ? -2.637 -2.148 19.044 1.00 97.19 197 LEU A CA 1
ATOM 1605 C C . LEU A 1 197 ? -1.927 -0.873 18.584 1.00 97.19 197 LEU A C 1
ATOM 1607 O O . LEU A 1 197 ? -1.764 -0.660 17.386 1.00 97.19 197 LEU A O 1
ATOM 1611 N N . GLN A 1 198 ? -1.471 -0.039 19.518 1.00 97.75 198 GLN A N 1
ATOM 1612 C CA . GLN A 1 198 ? -0.701 1.155 19.195 1.00 97.75 198 GLN A CA 1
ATOM 1613 C C . GLN A 1 198 ? 0.655 0.797 18.570 1.00 97.75 198 GLN A C 1
ATOM 1615 O O . GLN A 1 198 ? 1.030 1.401 17.567 1.00 97.75 198 GLN A O 1
ATOM 1620 N N . ALA A 1 199 ? 1.354 -0.211 19.101 1.00 97.50 199 ALA A N 1
ATOM 1621 C CA . ALA A 1 199 ? 2.614 -0.697 18.539 1.00 97.50 199 ALA A CA 1
ATOM 1622 C C . ALA A 1 199 ? 2.439 -1.270 17.120 1.00 97.50 199 ALA A C 1
ATOM 1624 O O . ALA A 1 199 ? 3.184 -0.902 16.214 1.00 97.50 199 ALA A O 1
ATOM 1625 N N . GLU A 1 200 ? 1.418 -2.103 16.893 1.00 97.38 200 GLU A N 1
ATOM 1626 C CA . GLU A 1 200 ? 1.110 -2.636 15.556 1.00 97.38 200 GLU A CA 1
ATOM 1627 C C . GLU A 1 200 ? 0.652 -1.540 14.579 1.00 97.38 200 GLU A C 1
ATOM 1629 O O . GLU A 1 200 ? 0.982 -1.586 13.396 1.00 97.38 200 GLU A O 1
ATOM 1634 N N . SER A 1 201 ? -0.044 -0.503 15.056 1.00 97.25 201 SER A N 1
ATOM 1635 C CA . SER A 1 201 ? -0.406 0.664 14.239 1.00 97.25 201 SER A CA 1
ATOM 1636 C C . SER A 1 201 ? 0.828 1.439 13.764 1.00 97.25 201 SER A C 1
ATOM 1638 O O . SER A 1 201 ? 0.917 1.800 12.589 1.00 97.25 201 SER A O 1
ATOM 1640 N N . VAL A 1 202 ? 1.817 1.647 14.642 1.00 98.12 202 VAL A N 1
ATOM 1641 C CA . VAL A 1 202 ? 3.103 2.264 14.272 1.00 98.12 202 VAL A CA 1
ATOM 1642 C C . VAL A 1 202 ? 3.850 1.388 13.265 1.00 98.12 202 VAL A C 1
ATOM 1644 O O . VAL A 1 202 ? 4.237 1.882 12.209 1.00 98.12 202 VAL A O 1
ATOM 1647 N N . ARG A 1 203 ? 3.955 0.079 13.524 1.00 98.12 203 ARG A N 1
ATOM 1648 C CA . ARG A 1 203 ? 4.599 -0.878 12.614 1.00 98.12 203 ARG A CA 1
ATOM 1649 C C . ARG A 1 203 ? 3.937 -0.911 11.234 1.00 98.12 203 ARG A C 1
ATOM 1651 O O . ARG A 1 203 ? 4.620 -0.946 10.216 1.00 98.12 203 ARG A O 1
ATOM 1658 N N . SER A 1 204 ? 2.606 -0.866 11.185 1.00 97.69 204 SER A N 1
ATOM 1659 C CA . SER A 1 204 ? 1.844 -0.805 9.934 1.00 97.69 204 SER A CA 1
ATOM 1660 C C . SER A 1 204 ? 2.172 0.459 9.131 1.00 97.69 204 SER A C 1
ATOM 1662 O O . SER A 1 204 ? 2.393 0.377 7.923 1.00 97.69 204 SER A O 1
ATOM 1664 N N . ARG A 1 205 ? 2.305 1.620 9.793 1.00 97.81 205 ARG A N 1
ATOM 1665 C CA . ARG A 1 205 ? 2.734 2.870 9.138 1.00 97.81 205 ARG A CA 1
ATOM 1666 C C . ARG A 1 205 ? 4.164 2.790 8.605 1.00 97.81 205 ARG A C 1
ATOM 1668 O O . ARG A 1 205 ? 4.413 3.243 7.495 1.00 97.81 205 ARG A O 1
ATOM 1675 N N . GLU A 1 206 ? 5.092 2.197 9.353 1.00 97.88 206 GLU A N 1
ATOM 1676 C CA . GLU A 1 206 ? 6.474 1.994 8.890 1.00 97.88 206 GLU A CA 1
ATOM 1677 C C . GLU A 1 206 ? 6.526 1.110 7.637 1.00 97.88 206 GLU A C 1
ATOM 1679 O O . GLU A 1 206 ? 7.213 1.438 6.667 1.00 97.88 206 GLU A O 1
ATOM 1684 N N . ILE A 1 207 ? 5.741 0.027 7.618 1.00 97.69 207 ILE A N 1
ATOM 1685 C CA . ILE A 1 207 ? 5.607 -0.848 6.447 1.00 97.69 207 ILE A CA 1
ATOM 1686 C C . ILE A 1 207 ? 5.007 -0.079 5.262 1.00 97.69 207 ILE A C 1
ATOM 1688 O O . ILE A 1 207 ? 5.507 -0.214 4.148 1.00 97.69 207 ILE A O 1
ATOM 1692 N N . GLN A 1 208 ? 3.981 0.752 5.476 1.00 97.75 208 GLN A N 1
ATOM 1693 C CA . GLN A 1 208 ? 3.400 1.589 4.417 1.00 97.75 208 GLN A CA 1
ATOM 1694 C C . GLN A 1 208 ? 4.435 2.539 3.804 1.00 97.75 208 GLN A C 1
ATOM 1696 O O . GLN A 1 208 ? 4.575 2.569 2.583 1.00 97.75 208 GLN A O 1
ATOM 1701 N N . VAL A 1 209 ? 5.211 3.243 4.633 1.00 98.38 209 VAL A N 1
ATOM 1702 C CA . VAL A 1 209 ? 6.281 4.139 4.162 1.00 98.38 209 VAL A CA 1
ATOM 1703 C C . VAL A 1 209 ? 7.340 3.365 3.368 1.00 98.38 209 VAL A C 1
ATOM 1705 O O . VAL A 1 209 ? 7.760 3.813 2.302 1.00 98.38 209 VAL A O 1
ATOM 1708 N N . SER A 1 210 ? 7.744 2.181 3.836 1.00 98.25 210 SER A N 1
ATOM 1709 C CA . SER A 1 210 ? 8.691 1.319 3.114 1.00 98.25 210 SER A CA 1
ATOM 1710 C C . SER A 1 210 ? 8.137 0.841 1.764 1.00 98.25 210 SER A C 1
ATOM 1712 O O . SER A 1 210 ? 8.852 0.872 0.760 1.00 98.25 210 SER A O 1
ATOM 1714 N N . ILE A 1 211 ? 6.859 0.453 1.698 1.00 97.75 211 ILE A N 1
ATOM 1715 C CA . ILE A 1 211 ? 6.193 0.069 0.443 1.00 97.75 211 ILE A CA 1
ATOM 1716 C C . ILE A 1 211 ? 6.154 1.252 -0.530 1.00 97.75 211 ILE A C 1
ATOM 1718 O O . ILE A 1 211 ? 6.462 1.078 -1.708 1.00 97.75 211 ILE A O 1
ATOM 1722 N N . GLU A 1 212 ? 5.813 2.452 -0.062 1.00 98.00 212 GLU A N 1
ATOM 1723 C CA . GLU A 1 212 ? 5.798 3.660 -0.895 1.00 98.00 212 GLU A CA 1
ATOM 1724 C C . GLU A 1 212 ? 7.185 3.987 -1.459 1.00 98.00 212 GLU A C 1
ATOM 1726 O O . GLU A 1 212 ? 7.307 4.300 -2.646 1.00 98.00 212 GLU A O 1
ATOM 1731 N N . GLN A 1 213 ? 8.239 3.847 -0.651 1.00 98.19 213 GLN A N 1
ATOM 1732 C CA . GLN A 1 213 ? 9.624 3.997 -1.107 1.00 98.19 213 GLN A CA 1
ATOM 1733 C C . GLN A 1 213 ? 9.965 2.978 -2.202 1.00 98.19 213 GLN A C 1
ATOM 1735 O O . GLN A 1 213 ? 10.390 3.369 -3.290 1.00 98.19 213 GLN A O 1
ATOM 1740 N N . HIS A 1 214 ? 9.689 1.689 -1.980 1.00 98.25 214 HIS A N 1
ATOM 1741 C CA . HIS A 1 214 ? 9.938 0.648 -2.982 1.00 98.25 214 HIS A CA 1
ATOM 1742 C C . HIS A 1 214 ? 9.122 0.839 -4.269 1.00 98.25 214 HIS A C 1
ATOM 1744 O O . HIS A 1 214 ? 9.625 0.566 -5.363 1.00 98.25 214 HIS A O 1
ATOM 1750 N N . LEU A 1 215 ? 7.884 1.335 -4.174 1.00 98.00 215 LEU A N 1
ATOM 1751 C CA . LEU A 1 215 ? 7.063 1.668 -5.339 1.00 98.00 215 LEU A CA 1
ATOM 1752 C C . LEU A 1 215 ? 7.646 2.840 -6.131 1.00 98.00 215 LEU A C 1
ATOM 1754 O O . LEU A 1 215 ? 7.646 2.800 -7.363 1.00 98.00 215 LEU A O 1
ATOM 1758 N N . ASN A 1 216 ? 8.156 3.867 -5.453 1.00 98.00 216 ASN A N 1
ATOM 1759 C CA . ASN A 1 216 ? 8.804 5.000 -6.108 1.00 98.00 216 ASN A CA 1
ATOM 1760 C C . ASN A 1 216 ? 10.109 4.579 -6.800 1.00 98.00 216 ASN A C 1
ATOM 1762 O O . ASN A 1 216 ? 10.313 4.930 -7.964 1.00 98.00 216 ASN A O 1
ATOM 1766 N N . ASP A 1 217 ? 10.925 3.740 -6.159 1.00 98.00 217 ASP A N 1
ATOM 1767 C CA . ASP A 1 217 ? 12.135 3.171 -6.764 1.00 98.00 217 ASP A CA 1
ATOM 1768 C C . ASP A 1 217 ? 11.813 2.309 -7.993 1.00 98.00 217 ASP A C 1
ATOM 1770 O O . ASP A 1 217 ? 12.472 2.405 -9.033 1.00 98.00 217 ASP A O 1
ATOM 1774 N N . ALA A 1 218 ? 10.776 1.469 -7.906 1.00 97.56 218 ALA A N 1
ATOM 1775 C CA . ALA A 1 218 ? 10.323 0.648 -9.024 1.00 97.56 218 ALA A CA 1
ATOM 1776 C C . ALA A 1 218 ? 9.831 1.513 -10.195 1.00 97.56 218 ALA A C 1
ATOM 1778 O O . ALA A 1 218 ? 10.184 1.249 -11.345 1.00 97.56 218 ALA A O 1
ATOM 1779 N N . ARG A 1 219 ? 9.073 2.583 -9.917 1.00 98.31 219 ARG A N 1
ATOM 1780 C CA . ARG A 1 219 ? 8.629 3.552 -10.932 1.00 98.31 219 ARG A CA 1
ATOM 1781 C C . ARG A 1 219 ? 9.808 4.248 -11.608 1.00 98.31 219 ARG A C 1
ATOM 1783 O O . ARG A 1 219 ? 9.814 4.334 -12.834 1.00 98.31 219 ARG A O 1
ATOM 1790 N N . ALA A 1 220 ? 10.813 4.679 -10.846 1.00 98.25 220 ALA A N 1
ATOM 1791 C CA . ALA A 1 220 ? 12.022 5.292 -11.396 1.00 98.25 220 ALA A CA 1
ATOM 1792 C C . ALA A 1 220 ? 12.778 4.325 -12.325 1.00 98.25 220 ALA A C 1
ATOM 1794 O O . ALA A 1 220 ? 13.133 4.692 -13.446 1.00 98.25 220 ALA A O 1
ATOM 1795 N N . LYS A 1 221 ? 12.936 3.056 -11.921 1.00 98.31 221 LYS A N 1
ATOM 1796 C CA . LYS A 1 221 ? 13.546 2.012 -12.767 1.00 98.31 221 LYS A CA 1
ATOM 1797 C C . LYS A 1 221 ? 12.743 1.748 -14.041 1.00 98.31 221 LYS A C 1
ATOM 1799 O O . LYS A 1 221 ? 13.331 1.614 -15.111 1.00 98.31 221 LYS A O 1
ATOM 1804 N N . ILE A 1 222 ? 11.412 1.692 -13.957 1.00 98.00 222 ILE A N 1
ATOM 1805 C CA . ILE A 1 222 ? 10.544 1.524 -15.134 1.00 98.00 222 ILE A CA 1
ATOM 1806 C C . ILE A 1 222 ? 10.708 2.705 -16.097 1.00 98.00 222 ILE A C 1
ATOM 1808 O O . ILE A 1 222 ? 10.832 2.493 -17.303 1.00 98.00 222 ILE A O 1
ATOM 1812 N N . GLN A 1 223 ? 10.752 3.938 -15.589 1.00 98.38 223 GLN A N 1
ATOM 1813 C CA . GLN A 1 223 ? 10.990 5.125 -16.414 1.00 98.38 223 GLN A CA 1
ATOM 1814 C C . GLN A 1 223 ? 12.363 5.075 -17.095 1.00 98.38 223 GLN A C 1
ATOM 1816 O O . GLN A 1 223 ? 12.451 5.299 -18.301 1.00 98.38 223 GLN A O 1
ATOM 1821 N N . GLU A 1 224 ? 13.417 4.697 -16.369 1.00 98.44 224 GLU A N 1
ATOM 1822 C CA . GLU A 1 224 ? 14.760 4.531 -16.934 1.00 98.44 224 GLU A CA 1
ATOM 1823 C C . GLU A 1 224 ? 14.780 3.489 -18.067 1.00 98.44 224 GLU A C 1
ATOM 1825 O O . GLU A 1 224 ? 15.318 3.746 -19.146 1.00 98.44 224 GLU A O 1
ATOM 1830 N N . GLN A 1 225 ? 14.157 2.325 -17.856 1.00 98.06 225 GLN A N 1
ATOM 1831 C CA . GLN A 1 225 ? 14.055 1.273 -18.874 1.00 98.06 225 GLN A CA 1
ATOM 1832 C C . GLN A 1 225 ? 13.216 1.716 -20.076 1.00 98.06 225 GLN A C 1
ATOM 1834 O O . GLN A 1 225 ? 13.572 1.427 -21.217 1.00 98.06 225 GLN A O 1
ATOM 1839 N N . THR A 1 226 ? 12.148 2.480 -19.844 1.00 98.31 226 THR A N 1
ATOM 1840 C CA . THR A 1 226 ? 11.318 3.052 -20.912 1.00 98.31 226 THR A CA 1
ATOM 1841 C C . THR A 1 226 ? 12.132 4.010 -21.784 1.00 98.31 226 THR A C 1
ATOM 1843 O O . THR A 1 226 ? 12.064 3.946 -23.010 1.00 98.31 226 THR A O 1
ATOM 1846 N N . GLU A 1 227 ? 12.963 4.863 -21.182 1.00 98.25 227 GLU A N 1
ATOM 1847 C CA . GLU A 1 227 ? 13.847 5.762 -21.930 1.00 98.25 227 GLU A CA 1
ATOM 1848 C C . GLU A 1 227 ? 14.963 5.011 -22.674 1.00 98.25 227 GLU A C 1
ATOM 1850 O O . GLU A 1 227 ? 15.303 5.382 -23.802 1.00 98.25 227 GLU A O 1
ATOM 1855 N N . LYS A 1 228 ? 15.499 3.919 -22.107 1.00 98.25 228 LYS A N 1
ATOM 1856 C CA . LYS A 1 228 ? 16.425 3.017 -22.818 1.00 98.25 228 LYS A CA 1
ATOM 1857 C C . LYS A 1 228 ? 15.758 2.375 -24.036 1.00 98.25 228 LYS A C 1
ATOM 1859 O O . LYS A 1 228 ? 16.332 2.424 -25.122 1.00 98.25 228 LYS A O 1
ATOM 1864 N N . LEU A 1 229 ? 14.536 1.860 -23.896 1.00 98.06 229 LEU A N 1
ATOM 1865 C CA . LEU A 1 229 ? 13.774 1.284 -25.010 1.00 98.06 229 LEU A CA 1
ATOM 1866 C C . LEU A 1 229 ? 13.516 2.312 -26.117 1.00 98.06 229 LEU A C 1
ATOM 1868 O O . LEU A 1 229 ? 13.778 2.020 -27.280 1.00 98.06 229 LEU A O 1
ATOM 1872 N N . LYS A 1 230 ? 13.132 3.550 -25.776 1.00 98.25 230 LYS A N 1
ATOM 1873 C CA . LYS A 1 230 ? 12.981 4.641 -26.760 1.00 98.25 230 LYS A CA 1
ATOM 1874 C C . LYS A 1 230 ? 14.287 5.001 -27.476 1.00 98.25 230 LYS A C 1
ATOM 1876 O O . LYS A 1 230 ? 14.264 5.504 -28.600 1.00 98.25 230 LYS A O 1
ATOM 1881 N N . ARG A 1 231 ? 15.451 4.843 -26.834 1.00 98.19 231 ARG A N 1
ATOM 1882 C CA . ARG A 1 231 ? 16.756 5.027 -27.503 1.00 98.19 231 ARG A CA 1
ATOM 1883 C C . ARG A 1 231 ? 17.010 3.905 -28.506 1.00 98.19 231 ARG A C 1
ATOM 1885 O O . ARG A 1 231 ? 17.297 4.213 -29.658 1.00 98.19 231 ARG A O 1
ATOM 1892 N N . ILE A 1 232 ? 16.814 2.653 -28.094 1.00 97.75 232 ILE A N 1
ATOM 1893 C CA . ILE A 1 232 ? 16.965 1.476 -28.962 1.00 97.75 232 ILE A CA 1
ATOM 1894 C C . ILE A 1 232 ? 16.009 1.558 -30.158 1.00 97.75 232 ILE A C 1
ATOM 1896 O O . ILE A 1 232 ? 16.419 1.339 -31.292 1.00 97.75 232 ILE A O 1
ATOM 1900 N N . GLU A 1 233 ? 14.754 1.949 -29.944 1.00 98.00 233 GLU A N 1
ATOM 1901 C CA . GLU A 1 233 ? 13.772 2.125 -31.018 1.00 98.00 233 GLU A CA 1
ATOM 1902 C C . GLU A 1 233 ? 14.233 3.168 -32.050 1.00 98.00 233 GLU A C 1
ATOM 1904 O O . GLU A 1 233 ? 14.180 2.926 -33.258 1.00 98.00 233 GLU A O 1
ATOM 1909 N N . ARG A 1 234 ? 14.776 4.306 -31.595 1.00 98.31 234 ARG A N 1
ATOM 1910 C CA . ARG A 1 234 ? 15.364 5.321 -32.486 1.00 98.31 234 ARG A CA 1
ATOM 1911 C C . ARG A 1 234 ? 16.571 4.791 -33.259 1.00 98.31 234 ARG A C 1
ATOM 1913 O O . ARG A 1 234 ? 16.734 5.140 -34.429 1.00 98.31 234 ARG A O 1
ATOM 1920 N N . GLU A 1 235 ? 17.411 3.972 -32.635 1.00 97.94 235 GLU A N 1
ATOM 1921 C CA . GLU A 1 235 ? 18.547 3.327 -33.301 1.00 97.94 235 GLU A CA 1
ATOM 1922 C C . GLU A 1 235 ? 18.092 2.308 -34.349 1.00 97.94 235 GLU A C 1
ATOM 1924 O O . GLU A 1 235 ? 18.598 2.336 -35.469 1.00 97.94 235 GLU A O 1
ATOM 1929 N N . LEU A 1 236 ? 17.073 1.495 -34.060 1.00 97.69 236 LEU A N 1
ATOM 1930 C CA . LEU A 1 236 ? 16.480 0.566 -35.027 1.00 97.69 236 LEU A CA 1
ATOM 1931 C C . LEU A 1 236 ? 15.895 1.298 -36.243 1.00 97.69 236 LEU A C 1
ATOM 1933 O O . LEU A 1 236 ? 16.094 0.867 -37.378 1.00 97.69 236 LEU A O 1
ATOM 1937 N N . VAL A 1 237 ? 15.232 2.442 -36.040 1.00 98.31 237 VAL A N 1
ATOM 1938 C CA . VAL A 1 237 ? 14.752 3.285 -37.150 1.00 98.31 237 VAL A CA 1
ATOM 1939 C C . VAL A 1 237 ? 15.917 3.827 -37.987 1.00 98.31 237 VAL A C 1
ATOM 1941 O O . VAL A 1 237 ? 15.812 3.878 -39.212 1.00 98.31 237 VAL A O 1
ATOM 1944 N N . ARG A 1 238 ? 17.039 4.217 -37.367 1.00 98.06 238 ARG A N 1
ATOM 1945 C CA . ARG A 1 238 ? 18.249 4.642 -38.098 1.00 98.06 238 ARG A CA 1
ATOM 1946 C C . ARG A 1 238 ? 18.861 3.494 -38.897 1.00 98.06 238 ARG A C 1
ATOM 1948 O O . ARG A 1 238 ? 19.187 3.703 -40.061 1.00 98.06 238 ARG A O 1
ATOM 1955 N N . LEU A 1 239 ? 18.973 2.303 -38.309 1.00 97.50 239 LEU A N 1
ATOM 1956 C CA . LEU A 1 239 ? 19.485 1.114 -38.995 1.00 97.50 239 LEU A CA 1
ATOM 1957 C C . LEU A 1 239 ? 18.626 0.752 -40.208 1.00 97.50 239 LEU A C 1
ATOM 1959 O O . LEU A 1 239 ? 19.181 0.535 -41.278 1.00 97.50 239 LEU A O 1
ATOM 1963 N N . ARG A 1 240 ? 17.292 0.812 -40.097 1.00 97.94 240 ARG A N 1
ATOM 1964 C CA . ARG A 1 240 ? 16.390 0.621 -41.249 1.00 97.94 240 ARG A CA 1
ATOM 1965 C C . ARG A 1 240 ? 16.630 1.633 -42.371 1.00 97.94 240 ARG A C 1
ATOM 1967 O O . ARG A 1 240 ? 16.579 1.269 -43.538 1.00 97.94 240 ARG A O 1
ATOM 1974 N N . LYS A 1 241 ? 16.909 2.901 -42.047 1.00 98.00 241 LYS A N 1
ATOM 1975 C CA . LYS A 1 241 ? 17.253 3.913 -43.066 1.00 98.00 241 LYS A CA 1
ATOM 1976 C C . LYS A 1 241 ? 18.584 3.605 -43.752 1.00 98.00 241 LYS A C 1
ATOM 1978 O O . LYS A 1 241 ? 18.693 3.792 -44.958 1.00 98.00 241 LYS A O 1
ATOM 1983 N N . ILE A 1 242 ? 19.578 3.139 -42.995 1.00 97.19 242 ILE A N 1
ATOM 1984 C CA . ILE A 1 242 ? 20.874 2.715 -43.544 1.00 97.19 242 ILE A CA 1
ATOM 1985 C C . ILE A 1 242 ? 20.691 1.491 -44.444 1.00 97.19 242 ILE A C 1
ATOM 1987 O O . ILE A 1 242 ? 21.236 1.469 -45.537 1.00 97.19 242 ILE A O 1
ATOM 1991 N N . GLU A 1 243 ? 19.891 0.510 -44.027 1.00 97.25 243 GLU A N 1
ATOM 1992 C CA . GLU A 1 243 ? 19.549 -0.669 -44.827 1.00 97.25 243 GLU A CA 1
ATOM 1993 C C . GLU A 1 243 ? 18.880 -0.281 -46.152 1.00 97.25 243 GLU A C 1
ATOM 1995 O O . GLU A 1 243 ? 19.331 -0.709 -47.210 1.00 97.25 243 GLU A O 1
ATOM 2000 N N . GLN A 1 244 ? 17.876 0.602 -46.115 1.00 98.06 244 GLN A N 1
ATOM 2001 C CA . GLN A 1 244 ? 17.233 1.139 -47.321 1.00 98.06 244 GLN A CA 1
ATOM 2002 C C . GLN A 1 244 ? 18.226 1.870 -48.231 1.00 98.06 244 GLN A C 1
ATOM 2004 O O . GLN A 1 244 ? 18.211 1.681 -49.444 1.00 98.06 244 GLN A O 1
ATOM 2009 N N . TRP A 1 245 ? 19.108 2.690 -47.656 1.00 98.12 245 TRP A N 1
ATOM 2010 C CA . TRP A 1 245 ? 20.145 3.383 -48.415 1.00 98.12 245 TRP A CA 1
ATOM 2011 C C . TRP A 1 245 ? 21.143 2.406 -49.056 1.00 98.12 245 TRP A C 1
ATOM 2013 O O . TRP A 1 245 ? 21.458 2.551 -50.233 1.00 98.12 245 TRP A O 1
ATOM 2023 N N . MET A 1 246 ? 21.596 1.379 -48.328 1.00 96.75 246 MET A N 1
ATOM 2024 C CA . MET A 1 246 ? 22.482 0.341 -48.867 1.00 96.75 246 MET A CA 1
ATOM 2025 C C . MET A 1 246 ? 21.811 -0.463 -49.982 1.00 96.75 246 MET A C 1
ATOM 2027 O O . MET A 1 246 ? 22.471 -0.777 -50.967 1.00 96.75 246 MET A O 1
ATOM 2031 N N . ALA A 1 247 ? 20.516 -0.768 -49.855 1.00 97.69 247 ALA A N 1
ATOM 2032 C CA . ALA A 1 247 ? 19.754 -1.439 -50.905 1.00 97.69 247 ALA A CA 1
ATOM 2033 C C . ALA A 1 247 ? 19.727 -0.606 -52.197 1.00 97.69 247 ALA A C 1
ATOM 2035 O O . ALA A 1 247 ? 20.047 -1.130 -53.260 1.00 97.69 247 ALA A O 1
ATOM 2036 N N . LEU A 1 248 ? 19.465 0.704 -52.096 1.00 97.81 248 LEU A N 1
ATOM 2037 C CA . LEU A 1 248 ? 19.525 1.621 -53.242 1.00 97.81 248 LEU A CA 1
ATOM 2038 C C . LEU A 1 248 ? 20.927 1.679 -53.865 1.00 97.81 248 LEU A C 1
ATOM 2040 O O . LEU A 1 248 ? 21.064 1.605 -55.082 1.00 97.81 248 LEU A O 1
ATOM 2044 N N . GLN A 1 249 ? 21.979 1.768 -53.045 1.00 97.38 249 GLN A N 1
ATOM 2045 C CA . GLN A 1 249 ? 23.361 1.761 -53.541 1.00 97.38 249 GLN A CA 1
ATOM 2046 C C . GLN A 1 249 ? 23.722 0.444 -54.238 1.00 97.38 249 GLN A C 1
ATOM 2048 O O . GLN A 1 249 ? 24.430 0.443 -55.243 1.00 97.38 249 GLN A O 1
ATOM 2053 N N . TYR A 1 250 ? 23.227 -0.684 -53.732 1.00 97.44 250 TYR A N 1
ATOM 2054 C CA . TYR A 1 250 ? 23.438 -1.985 -54.353 1.00 97.44 250 TYR A CA 1
ATOM 2055 C C . TYR A 1 250 ? 22.740 -2.085 -55.717 1.00 97.44 250 TYR A C 1
ATOM 2057 O O . TYR A 1 250 ? 23.355 -2.541 -56.680 1.00 97.44 250 TYR A O 1
ATOM 2065 N N . GLU A 1 251 ? 21.499 -1.604 -55.828 1.00 98.00 251 GLU A N 1
ATOM 2066 C CA . GLU A 1 251 ? 20.780 -1.518 -57.106 1.00 98.00 251 GLU A CA 1
ATOM 2067 C C . GLU A 1 251 ? 21.500 -0.609 -58.117 1.00 98.00 251 GLU A C 1
ATOM 2069 O O . GLU A 1 251 ? 21.652 -0.983 -59.281 1.00 98.00 251 GLU A O 1
ATOM 2074 N N . GLU A 1 252 ? 22.006 0.552 -57.685 1.00 97.25 252 GLU A N 1
ATOM 2075 C CA . GLU A 1 252 ? 22.797 1.456 -58.533 1.00 97.25 252 GLU A CA 1
ATOM 2076 C C . GLU A 1 252 ? 24.091 0.800 -59.036 1.00 97.25 252 GLU A C 1
ATOM 2078 O O . GLU A 1 252 ? 24.424 0.919 -60.218 1.00 97.25 252 GLU A O 1
ATOM 2083 N N . LEU A 1 253 ? 24.804 0.075 -58.167 1.00 97.00 253 LEU A N 1
ATOM 2084 C CA . LEU A 1 253 ? 26.016 -0.659 -58.535 1.00 97.00 253 LEU A CA 1
ATOM 2085 C C . LEU A 1 253 ? 25.726 -1.795 -59.520 1.00 97.00 253 LEU A C 1
ATOM 2087 O O . LEU A 1 253 ? 26.479 -1.963 -60.480 1.00 97.00 253 LEU A O 1
ATOM 2091 N N . LEU A 1 254 ? 24.643 -2.552 -59.314 1.00 98.06 254 LEU A N 1
ATOM 2092 C CA . LEU A 1 254 ? 24.209 -3.585 -60.257 1.00 98.06 254 LEU A CA 1
ATOM 2093 C C . LEU A 1 254 ? 23.893 -2.981 -61.627 1.00 98.06 254 LEU A C 1
ATOM 2095 O O . LEU A 1 254 ? 24.394 -3.476 -62.636 1.00 98.06 254 LEU A O 1
ATOM 2099 N N . ARG A 1 255 ? 23.155 -1.864 -61.666 1.00 98.00 255 ARG A N 1
ATOM 2100 C CA . ARG A 1 255 ? 22.867 -1.151 -62.917 1.00 98.00 255 ARG A CA 1
ATOM 2101 C C . ARG A 1 255 ? 24.148 -0.689 -63.613 1.00 98.00 255 ARG A C 1
ATOM 2103 O O . ARG A 1 255 ? 24.298 -0.902 -64.812 1.00 98.00 255 ARG A O 1
ATOM 2110 N N . GLY A 1 256 ? 25.094 -0.110 -62.871 1.00 97.19 256 GLY A N 1
ATOM 2111 C CA . GLY A 1 256 ? 26.390 0.300 -63.419 1.00 97.19 256 GLY A CA 1
ATOM 2112 C C . GLY A 1 256 ? 27.209 -0.876 -63.966 1.00 97.19 256 GLY A C 1
ATOM 2113 O O . GLY A 1 256 ? 27.885 -0.747 -64.987 1.00 97.19 256 GLY A O 1
ATOM 2114 N N . LEU A 1 257 ? 27.129 -2.047 -63.329 1.00 96.75 257 LEU A N 1
ATOM 2115 C CA . LEU A 1 257 ? 27.787 -3.265 -63.801 1.00 96.75 257 LEU A CA 1
ATOM 2116 C C . LEU A 1 257 ? 27.157 -3.793 -65.098 1.00 96.75 257 LEU A C 1
ATOM 2118 O O . LEU A 1 257 ? 27.887 -4.191 -66.009 1.00 96.75 257 LEU A O 1
ATOM 2122 N N . ASP A 1 258 ? 25.830 -3.740 -65.216 1.00 97.50 258 ASP A N 1
ATOM 2123 C CA . ASP A 1 258 ? 25.111 -4.082 -66.446 1.00 97.50 258 ASP A CA 1
ATOM 2124 C C . ASP A 1 258 ? 25.443 -3.111 -67.589 1.00 97.50 258 ASP A C 1
ATOM 2126 O O . ASP A 1 258 ? 25.726 -3.546 -68.708 1.00 97.50 258 ASP A O 1
ATOM 2130 N N . GLU A 1 259 ? 25.498 -1.805 -67.314 1.00 96.88 259 GLU A N 1
ATOM 2131 C CA . GLU A 1 259 ? 25.922 -0.778 -68.276 1.00 96.88 259 GLU A CA 1
ATOM 2132 C C . GLU A 1 259 ? 27.358 -1.019 -68.768 1.00 96.88 259 GLU A C 1
ATOM 2134 O O . GLU A 1 259 ? 27.615 -1.001 -69.975 1.00 96.88 259 GLU A O 1
ATOM 2139 N N . LEU A 1 260 ? 28.296 -1.317 -67.862 1.00 96.38 260 LEU A N 1
ATOM 2140 C CA . LEU A 1 260 ? 29.677 -1.664 -68.217 1.00 96.38 260 LEU A CA 1
ATOM 2141 C C . LEU A 1 260 ? 29.756 -2.961 -69.029 1.00 96.38 260 LEU A C 1
ATOM 2143 O O . LEU A 1 260 ? 30.529 -3.045 -69.985 1.00 96.38 260 LEU A O 1
ATOM 2147 N N . SER A 1 261 ? 28.962 -3.970 -68.670 1.00 97.12 261 SER A N 1
ATOM 2148 C CA . SER A 1 261 ? 28.873 -5.240 -69.395 1.00 97.12 261 SER A CA 1
ATOM 2149 C C . SER A 1 261 ? 28.362 -5.032 -70.824 1.00 97.12 261 SER A C 1
ATOM 2151 O O . SER A 1 261 ? 28.958 -5.543 -71.777 1.00 97.12 261 SER A O 1
ATOM 2153 N N . ASN A 1 262 ? 27.318 -4.219 -70.994 1.00 96.88 262 ASN A N 1
ATOM 2154 C CA . ASN A 1 262 ? 26.764 -3.865 -72.299 1.00 96.88 262 ASN A CA 1
ATOM 2155 C C . ASN A 1 262 ? 27.748 -3.023 -73.122 1.00 96.88 262 ASN A C 1
ATOM 2157 O O . ASN A 1 262 ? 28.036 -3.377 -74.261 1.00 96.88 262 ASN A O 1
ATOM 2161 N N . SER A 1 263 ? 28.369 -2.001 -72.527 1.00 95.75 263 SER A N 1
ATOM 2162 C CA . SER A 1 263 ? 29.421 -1.201 -73.171 1.00 95.75 263 SER A CA 1
ATOM 2163 C C . SER A 1 263 ? 30.607 -2.062 -73.616 1.00 95.75 263 SER A C 1
ATOM 2165 O O . SER A 1 263 ? 31.134 -1.902 -74.718 1.00 95.75 263 SER A O 1
ATOM 2167 N N . LYS A 1 264 ? 31.017 -3.044 -72.804 1.00 95.69 264 LYS A N 1
ATOM 2168 C CA . LYS A 1 264 ? 32.048 -4.016 -73.185 1.00 95.69 264 LYS A CA 1
ATOM 2169 C C . LYS A 1 264 ? 31.621 -4.842 -74.401 1.00 95.69 264 LYS A C 1
ATOM 2171 O O . LYS A 1 264 ? 32.444 -5.026 -75.296 1.00 95.69 264 LYS A O 1
ATOM 2176 N N . LYS A 1 265 ? 30.378 -5.334 -74.451 1.00 96.94 265 LYS A N 1
ATOM 2177 C CA . LYS A 1 265 ? 29.847 -6.070 -75.614 1.00 96.94 265 LYS A CA 1
ATOM 2178 C C . LYS A 1 265 ? 29.832 -5.194 -76.864 1.00 96.94 265 LYS A C 1
ATOM 2180 O O . LYS A 1 265 ? 30.411 -5.595 -77.866 1.00 96.94 265 LYS A O 1
ATOM 2185 N N . GLU A 1 266 ? 29.288 -3.983 -76.779 1.00 95.81 266 GLU A N 1
ATOM 2186 C CA . GLU A 1 266 ? 29.275 -3.030 -77.894 1.00 95.81 266 GLU A CA 1
ATOM 2187 C C . GLU A 1 266 ? 30.690 -2.713 -78.389 1.00 95.81 266 GLU A C 1
ATOM 2189 O O . GLU A 1 266 ? 30.950 -2.706 -79.588 1.00 95.81 266 GLU A O 1
ATOM 2194 N N . ASN A 1 267 ? 31.642 -2.487 -77.481 1.00 94.69 267 ASN A N 1
ATOM 2195 C CA . ASN A 1 267 ? 33.033 -2.234 -77.851 1.00 94.69 267 ASN A CA 1
ATOM 2196 C C . ASN A 1 267 ? 33.688 -3.454 -78.512 1.00 94.69 267 ASN A C 1
ATOM 2198 O O . ASN A 1 267 ? 34.459 -3.289 -79.456 1.00 94.69 267 ASN A O 1
ATOM 2202 N N . LEU A 1 268 ? 33.374 -4.675 -78.066 1.00 95.12 268 LEU A N 1
ATOM 2203 C CA . LEU A 1 268 ? 33.833 -5.908 -78.711 1.00 95.12 268 LEU A CA 1
ATOM 2204 C C . LEU A 1 268 ? 33.213 -6.093 -80.101 1.00 95.12 268 LEU A C 1
ATOM 2206 O O . LEU A 1 268 ? 33.914 -6.513 -81.023 1.00 95.12 268 LEU A O 1
ATOM 2210 N N . GLU A 1 269 ? 31.939 -5.753 -80.280 1.00 95.25 269 GLU A N 1
ATOM 2211 C CA . GLU A 1 269 ? 31.261 -5.765 -81.579 1.00 95.25 269 GLU A CA 1
ATOM 2212 C C . GLU A 1 269 ? 31.843 -4.711 -82.522 1.00 95.25 269 GLU A C 1
ATOM 2214 O O . GLU A 1 269 ? 32.149 -5.022 -83.674 1.00 95.25 269 GLU A O 1
ATOM 2219 N N . ARG A 1 270 ? 32.089 -3.489 -82.032 1.00 92.31 270 ARG A N 1
ATOM 2220 C CA . ARG A 1 270 ? 32.781 -2.426 -82.778 1.00 92.31 270 ARG A CA 1
ATOM 2221 C C . ARG A 1 270 ? 34.188 -2.851 -83.162 1.00 92.31 270 ARG A C 1
ATOM 2223 O O . ARG A 1 270 ? 34.570 -2.678 -84.312 1.00 92.31 270 ARG A O 1
ATOM 2230 N N . TYR A 1 271 ? 34.946 -3.440 -82.240 1.00 90.94 271 TYR A N 1
ATOM 2231 C CA . TYR A 1 271 ? 36.283 -3.956 -82.520 1.00 90.94 271 TYR A CA 1
ATOM 2232 C C . TYR A 1 271 ? 36.246 -5.088 -83.552 1.00 90.94 271 TYR A C 1
ATOM 2234 O O . TYR A 1 271 ? 37.060 -5.105 -84.471 1.00 90.94 271 TYR A O 1
ATOM 2242 N N . SER A 1 272 ? 35.283 -6.005 -83.448 1.00 88.94 272 SER A N 1
ATOM 2243 C CA . SER A 1 272 ? 35.099 -7.101 -84.407 1.00 88.94 272 SER A CA 1
ATOM 2244 C C . SER A 1 272 ? 34.689 -6.584 -85.785 1.00 88.94 272 SER A C 1
ATOM 2246 O O . SER A 1 272 ? 35.227 -7.042 -86.788 1.00 88.94 272 SER A O 1
ATOM 2248 N N . SER A 1 273 ? 33.809 -5.583 -85.838 1.00 88.50 273 SER A N 1
ATOM 2249 C CA . SER A 1 273 ? 33.388 -4.906 -87.070 1.00 88.50 273 SER A CA 1
ATOM 2250 C C . SER A 1 273 ? 34.543 -4.132 -87.700 1.00 88.50 273 SER A C 1
ATOM 2252 O O . SER A 1 273 ? 34.780 -4.253 -88.897 1.00 88.50 273 SER A O 1
ATOM 2254 N N . LEU A 1 274 ? 35.324 -3.404 -86.895 1.00 86.88 274 LEU A N 1
ATOM 2255 C CA . LEU A 1 274 ? 36.530 -2.711 -87.338 1.00 86.88 274 LEU A CA 1
ATOM 2256 C C . LEU A 1 274 ? 37.549 -3.712 -87.889 1.00 86.88 274 LEU A C 1
ATOM 2258 O O . LEU A 1 274 ? 38.057 -3.522 -88.990 1.00 86.88 274 LEU A O 1
ATOM 2262 N N . LYS A 1 275 ? 37.788 -4.815 -87.174 1.00 85.50 275 LYS A N 1
ATOM 2263 C CA . LYS A 1 275 ? 38.661 -5.911 -87.607 1.00 85.50 275 LYS A CA 1
ATOM 2264 C C . LYS A 1 275 ? 38.169 -6.573 -88.898 1.00 85.50 275 LYS A C 1
ATOM 2266 O O . LYS A 1 275 ? 38.994 -6.911 -89.735 1.00 85.50 275 LYS A O 1
ATOM 2271 N N . ALA A 1 276 ? 36.860 -6.746 -89.074 1.00 82.56 276 ALA A N 1
ATOM 2272 C CA . ALA A 1 276 ? 36.275 -7.275 -90.305 1.00 82.56 276 ALA A CA 1
ATOM 2273 C C . ALA A 1 276 ? 36.385 -6.279 -91.473 1.00 82.56 276 ALA A C 1
ATOM 2275 O O . ALA A 1 276 ? 36.669 -6.692 -92.592 1.00 82.56 276 ALA A O 1
ATOM 2276 N N . SER A 1 277 ? 36.203 -4.978 -91.213 1.00 79.50 277 SER A N 1
ATOM 2277 C CA . SER A 1 277 ? 36.358 -3.905 -92.208 1.00 79.50 277 SER A CA 1
ATOM 2278 C C . SER A 1 277 ? 37.816 -3.668 -92.613 1.00 79.50 277 SER A C 1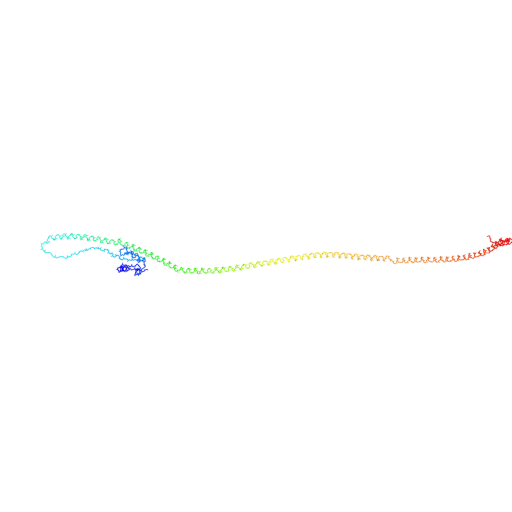
ATOM 2280 O O . SER A 1 277 ? 38.094 -3.332 -93.762 1.00 79.50 277 SER A O 1
ATOM 2282 N N . LEU A 1 278 ? 38.757 -3.937 -91.702 1.00 73.38 278 LEU A N 1
ATOM 2283 C CA . LEU A 1 278 ? 40.178 -4.138 -91.978 1.00 73.38 278 LEU A CA 1
ATOM 2284 C C . LEU A 1 278 ? 40.373 -5.489 -92.682 1.00 73.38 278 LEU A C 1
ATOM 2286 O O . LEU A 1 278 ? 41.061 -6.386 -92.192 1.00 73.38 278 LEU A O 1
ATOM 2290 N N . THR A 1 279 ? 39.731 -5.660 -93.835 1.00 64.88 279 THR A N 1
ATOM 2291 C CA . THR A 1 279 ? 39.873 -6.865 -94.640 1.00 64.88 279 THR A CA 1
ATOM 2292 C C . THR A 1 279 ? 41.339 -7.065 -95.032 1.00 64.88 279 THR A C 1
ATOM 2294 O O . THR A 1 279 ? 42.101 -6.099 -95.188 1.00 64.88 279 THR A O 1
ATOM 2297 N N . PRO A 1 280 ? 41.743 -8.318 -95.307 1.00 66.06 280 PRO A N 1
ATOM 2298 C CA . PRO A 1 280 ? 42.981 -8.587 -96.025 1.00 66.06 280 PRO A CA 1
ATOM 2299 C C . PRO A 1 280 ? 43.076 -7.775 -97.321 1.00 66.06 280 PRO A C 1
ATOM 2301 O O . PRO A 1 280 ? 44.179 -7.481 -97.748 1.00 66.06 280 PRO A O 1
ATOM 2304 N N . GLU A 1 281 ? 41.951 -7.374 -97.925 1.00 63.38 281 GLU A N 1
ATOM 2305 C CA . GLU A 1 281 ? 41.900 -6.493 -99.095 1.00 63.38 281 GLU A CA 1
ATOM 2306 C C . GLU A 1 281 ? 42.305 -5.049 -98.807 1.00 63.38 281 GLU A C 1
ATOM 2308 O O . GLU A 1 281 ? 43.045 -4.495 -99.613 1.00 63.38 281 GLU A O 1
ATOM 2313 N N . TYR A 1 282 ? 41.915 -4.448 -97.676 1.00 70.25 282 TYR A N 1
ATOM 2314 C CA . TYR A 1 282 ? 42.434 -3.127 -97.300 1.00 70.25 282 TYR A CA 1
ATOM 2315 C C . TYR A 1 282 ? 43.948 -3.189 -97.084 1.00 70.25 282 TYR A C 1
ATOM 2317 O O . TYR A 1 282 ? 44.685 -2.399 -97.668 1.00 70.25 282 TYR A O 1
ATOM 2325 N N . PHE A 1 283 ? 44.437 -4.190 -96.343 1.00 72.94 283 PHE A N 1
ATOM 2326 C CA . PHE A 1 283 ? 45.878 -4.403 -96.178 1.00 72.94 283 PHE A CA 1
ATOM 2327 C C . PHE A 1 283 ? 46.581 -4.717 -97.504 1.00 72.94 283 PHE A C 1
ATOM 2329 O O . PHE A 1 283 ? 47.669 -4.210 -97.752 1.00 72.94 283 PHE A O 1
ATOM 2336 N N . LYS A 1 284 ? 45.969 -5.504 -98.390 1.00 74.25 284 LYS A N 1
ATOM 2337 C CA . LYS A 1 284 ? 46.512 -5.838 -99.713 1.00 74.25 284 LYS A CA 1
ATOM 2338 C C . LYS A 1 284 ? 46.548 -4.618 -100.627 1.00 74.25 284 LYS A C 1
ATOM 2340 O O . LYS A 1 284 ? 47.534 -4.448 -101.335 1.00 74.25 284 LYS A O 1
ATOM 2345 N N . ASN A 1 285 ? 45.532 -3.758 -100.590 1.00 77.44 285 ASN A N 1
ATOM 2346 C CA . ASN A 1 285 ? 45.499 -2.496 -101.326 1.00 77.44 285 ASN A CA 1
ATOM 2347 C C . ASN A 1 285 ? 46.510 -1.501 -100.756 1.00 77.44 285 ASN A C 1
ATOM 2349 O O . ASN A 1 285 ? 47.260 -0.924 -101.530 1.00 77.44 285 ASN A O 1
ATOM 2353 N N . TYR A 1 286 ? 46.631 -1.391 -99.434 1.00 79.62 286 TYR A N 1
ATOM 2354 C CA . TYR A 1 286 ? 47.646 -0.561 -98.788 1.00 79.62 286 TYR A CA 1
ATOM 2355 C C . TYR A 1 286 ? 49.072 -1.040 -99.110 1.00 79.62 286 TYR A C 1
ATOM 2357 O O . TYR A 1 286 ? 49.926 -0.246 -99.492 1.00 79.62 286 TYR A O 1
ATOM 2365 N N . ILE A 1 287 ? 49.336 -2.352 -99.066 1.00 81.44 287 ILE A N 1
ATOM 2366 C CA . ILE A 1 287 ? 50.617 -2.941 -99.499 1.00 81.44 287 ILE A CA 1
ATOM 2367 C C . ILE A 1 287 ? 50.849 -2.695 -100.995 1.00 81.44 287 ILE A C 1
ATOM 2369 O O . ILE A 1 287 ? 51.977 -2.420 -101.407 1.00 81.44 287 ILE A O 1
ATOM 2373 N N . LYS A 1 288 ? 49.804 -2.771 -101.824 1.00 81.56 288 LYS A N 1
ATOM 2374 C CA . LYS A 1 288 ? 49.880 -2.483 -103.261 1.00 81.56 288 LYS A CA 1
ATOM 2375 C C . LYS A 1 288 ? 50.178 -1.005 -103.525 1.00 81.56 288 LYS A C 1
ATOM 2377 O O . LYS A 1 288 ? 51.002 -0.719 -104.386 1.00 81.56 288 LYS A O 1
ATOM 2382 N N . GLU A 1 289 ? 49.577 -0.084 -102.777 1.00 83.44 289 GLU A N 1
ATOM 2383 C CA . GLU A 1 289 ? 49.853 1.355 -102.837 1.00 83.44 289 GLU A CA 1
ATOM 2384 C C . GLU A 1 289 ? 51.274 1.670 -102.368 1.00 83.44 289 GLU A C 1
ATOM 2386 O O . GLU A 1 289 ? 51.994 2.374 -103.071 1.00 83.44 289 GLU A O 1
ATOM 2391 N N . LEU A 1 290 ? 51.727 1.079 -101.258 1.00 81.88 290 LEU A N 1
ATOM 2392 C CA . LEU A 1 290 ? 53.114 1.191 -100.798 1.00 81.88 290 LEU A CA 1
ATOM 2393 C C . LEU A 1 290 ? 54.108 0.635 -101.826 1.00 81.88 290 LEU A C 1
ATOM 2395 O O . LEU A 1 290 ? 55.154 1.238 -102.057 1.00 81.88 290 LEU A O 1
ATOM 2399 N N . SER A 1 291 ? 53.778 -0.483 -102.477 1.00 79.62 291 SER A N 1
ATOM 2400 C CA . SER A 1 291 ? 54.606 -1.068 -103.541 1.00 79.62 291 SER A CA 1
ATOM 2401 C C . SER A 1 291 ? 54.643 -0.165 -104.777 1.00 79.62 291 SER A C 1
ATOM 2403 O O . SER A 1 291 ? 55.717 0.120 -105.296 1.00 79.62 291 SER A O 1
ATOM 2405 N N . ALA A 1 292 ? 53.499 0.378 -105.199 1.00 82.25 292 ALA A N 1
ATOM 2406 C CA . ALA A 1 292 ? 53.421 1.322 -106.312 1.00 82.25 292 ALA A CA 1
ATOM 2407 C C . ALA A 1 292 ? 54.159 2.639 -106.016 1.00 82.25 292 ALA A C 1
ATOM 2409 O O . ALA A 1 292 ? 54.782 3.213 -106.912 1.00 82.25 292 ALA A O 1
ATOM 2410 N N . LEU A 1 293 ? 54.112 3.115 -104.768 1.00 86.12 293 LEU A N 1
ATOM 2411 C CA . LEU A 1 293 ? 54.854 4.283 -104.302 1.00 86.12 293 LEU A CA 1
ATOM 2412 C C . LEU A 1 293 ? 56.362 4.011 -104.320 1.00 86.12 293 LEU A C 1
ATOM 2414 O O . LEU A 1 293 ? 57.120 4.817 -104.857 1.00 86.12 293 LEU A O 1
ATOM 2418 N N . LYS A 1 294 ? 56.796 2.847 -103.823 1.00 86.50 294 LYS A N 1
ATOM 2419 C CA . LYS A 1 294 ? 58.187 2.388 -103.928 1.00 86.50 294 LYS A CA 1
ATOM 2420 C C . LYS A 1 294 ? 58.647 2.350 -105.388 1.00 86.50 294 LYS A C 1
ATOM 2422 O O . LYS A 1 294 ? 59.704 2.887 -105.697 1.00 86.50 294 LYS A O 1
ATOM 2427 N N . ASP A 1 295 ? 57.847 1.791 -106.293 1.00 85.00 295 ASP A N 1
ATOM 2428 C CA . ASP A 1 295 ? 58.178 1.717 -107.721 1.00 85.00 295 ASP A CA 1
ATOM 2429 C C . ASP A 1 295 ? 58.223 3.097 -108.396 1.00 85.00 295 ASP A C 1
ATOM 2431 O O . ASP A 1 295 ? 58.950 3.294 -109.372 1.00 85.00 295 ASP A O 1
ATOM 2435 N N . ARG A 1 296 ? 57.444 4.078 -107.916 1.00 85.56 296 ARG A N 1
ATOM 2436 C CA . ARG A 1 296 ? 57.581 5.479 -108.349 1.00 85.56 296 ARG A CA 1
ATOM 2437 C C . ARG A 1 296 ? 58.914 6.061 -107.893 1.00 85.56 296 ARG A C 1
ATOM 2439 O O . ARG A 1 296 ? 59.644 6.544 -108.749 1.00 85.56 296 ARG A O 1
ATOM 2446 N N . TYR A 1 297 ? 59.263 5.934 -106.613 1.00 81.88 297 TYR A N 1
ATOM 2447 C CA . TYR A 1 297 ? 60.545 6.427 -106.102 1.00 81.88 297 TYR A CA 1
ATOM 2448 C C . TYR A 1 297 ? 61.743 5.762 -106.784 1.00 81.88 297 TYR A C 1
ATOM 2450 O O . TYR A 1 297 ? 62.700 6.441 -107.131 1.00 81.88 297 TYR A O 1
ATOM 2458 N N . VAL A 1 298 ? 61.688 4.455 -107.049 1.00 84.06 298 VAL A N 1
ATOM 2459 C CA . VAL A 1 298 ? 62.747 3.755 -107.794 1.00 84.06 298 VAL A CA 1
ATOM 2460 C C . VAL A 1 298 ? 62.887 4.312 -109.213 1.00 84.06 298 VAL A C 1
ATOM 2462 O O . VAL A 1 298 ? 64.004 4.550 -109.671 1.00 84.06 298 VAL A O 1
ATOM 2465 N N . ARG A 1 299 ? 61.773 4.571 -109.911 1.00 85.75 299 ARG A N 1
ATOM 2466 C CA . ARG A 1 299 ? 61.804 5.204 -111.241 1.00 85.75 299 ARG A CA 1
ATOM 2467 C C . ARG A 1 299 ? 62.355 6.625 -111.196 1.00 85.75 299 ARG A C 1
ATOM 2469 O O . ARG A 1 299 ? 63.126 6.989 -112.075 1.00 85.75 299 ARG A O 1
ATOM 2476 N N . GLU A 1 300 ? 61.983 7.398 -110.186 1.00 80.19 300 GLU A N 1
ATOM 2477 C CA . GLU A 1 300 ? 62.445 8.771 -109.991 1.00 80.19 300 GLU A CA 1
ATOM 2478 C C . GLU A 1 300 ? 63.947 8.812 -109.684 1.00 80.19 300 GLU A C 1
ATOM 2480 O O . GLU A 1 300 ? 64.680 9.550 -110.331 1.00 80.19 300 GLU A O 1
ATOM 2485 N N . ILE A 1 301 ? 64.443 7.920 -108.821 1.00 79.88 301 ILE A N 1
ATOM 2486 C CA . ILE A 1 301 ? 65.881 7.744 -108.566 1.00 79.88 301 ILE A CA 1
ATOM 2487 C C . ILE A 1 301 ? 66.624 7.381 -109.857 1.00 79.88 301 ILE A C 1
ATOM 2489 O O . ILE A 1 301 ? 67.677 7.948 -110.137 1.00 79.88 301 ILE A O 1
ATOM 2493 N N . HIS A 1 302 ? 66.089 6.469 -110.673 1.00 81.50 302 HIS A N 1
ATOM 2494 C CA . HIS A 1 302 ? 66.708 6.131 -111.956 1.00 81.50 302 HIS A CA 1
ATOM 2495 C C . HIS A 1 302 ? 66.683 7.289 -112.964 1.00 81.50 302 HIS A C 1
ATOM 2497 O O . HIS A 1 302 ? 67.637 7.440 -113.728 1.00 81.50 302 HIS A O 1
ATOM 2503 N N . ALA A 1 303 ? 65.628 8.107 -112.972 1.00 79.19 303 ALA A N 1
ATOM 2504 C CA . ALA A 1 303 ? 65.554 9.309 -113.798 1.00 79.19 303 ALA A CA 1
ATOM 2505 C C . ALA A 1 303 ? 66.601 10.343 -113.359 1.00 79.19 303 ALA A C 1
ATOM 2507 O O . ALA A 1 303 ? 67.373 10.806 -114.195 1.00 79.19 303 ALA A O 1
ATOM 2508 N N . VAL A 1 304 ? 66.715 10.598 -112.053 1.00 77.19 304 VAL A N 1
ATOM 2509 C CA . VAL A 1 304 ? 67.736 11.486 -111.475 1.00 77.19 304 VAL A CA 1
ATOM 2510 C C . VAL A 1 304 ? 69.145 10.974 -111.778 1.00 77.19 304 VAL A C 1
ATOM 2512 O O . VAL A 1 304 ? 69.985 11.743 -112.227 1.00 77.19 304 VAL A O 1
ATOM 2515 N N . GLN A 1 305 ? 69.410 9.670 -111.647 1.00 79.38 305 GLN A N 1
ATOM 2516 C CA . GLN A 1 305 ? 70.701 9.083 -112.038 1.00 79.38 305 GLN A CA 1
ATOM 2517 C C . GLN A 1 305 ? 71.011 9.255 -113.531 1.00 79.38 305 GLN A C 1
ATOM 2519 O O . GLN A 1 305 ? 72.176 9.340 -113.925 1.00 79.38 305 GLN A O 1
ATOM 2524 N N . LYS A 1 306 ? 69.988 9.251 -114.391 1.00 80.81 306 LYS A N 1
ATOM 2525 C CA . LYS A 1 306 ? 70.162 9.494 -115.825 1.00 80.81 306 LYS A CA 1
ATOM 2526 C C . LYS A 1 306 ? 70.492 10.965 -116.089 1.00 80.81 306 LYS A C 1
ATOM 2528 O O . LYS A 1 306 ? 71.426 11.232 -116.840 1.00 80.81 306 LYS A O 1
ATOM 2533 N N . GLU A 1 307 ? 69.787 11.889 -115.441 1.00 78.94 307 GLU A N 1
ATOM 2534 C CA . GLU A 1 307 ? 70.073 13.329 -115.504 1.00 78.94 307 GLU A CA 1
ATOM 2535 C C . GLU A 1 307 ? 71.462 13.667 -114.948 1.00 78.94 307 GLU A C 1
ATOM 2537 O O . GLU A 1 307 ? 72.188 14.457 -115.547 1.00 78.94 307 GLU A O 1
ATOM 2542 N N . GLU A 1 308 ? 71.884 13.017 -113.863 1.00 76.69 308 GLU A N 1
ATOM 2543 C CA . GLU A 1 308 ? 73.219 13.163 -113.277 1.00 76.69 308 GLU A CA 1
ATOM 2544 C C . GLU A 1 308 ? 74.309 12.734 -114.271 1.00 76.69 308 GLU A C 1
ATOM 2546 O O . GLU A 1 308 ? 75.266 13.471 -114.500 1.00 76.69 308 GLU A O 1
ATOM 2551 N N . LYS A 1 309 ? 74.125 11.602 -114.967 1.00 80.12 309 LYS A N 1
ATOM 2552 C CA . LYS A 1 309 ? 75.042 11.168 -116.039 1.00 80.12 309 LYS A CA 1
ATOM 2553 C C . LYS A 1 309 ? 75.090 12.150 -117.213 1.00 80.12 309 LYS A C 1
ATOM 2555 O O . LYS A 1 309 ? 76.156 12.354 -117.799 1.00 80.12 309 LYS A O 1
ATOM 2560 N N . GLU A 1 310 ? 73.959 12.753 -117.577 1.00 78.94 310 GLU A N 1
ATOM 2561 C CA . GLU A 1 310 ? 73.911 13.792 -118.611 1.00 78.94 310 GLU A CA 1
ATOM 2562 C C . GLU A 1 310 ? 74.627 15.073 -118.156 1.00 78.94 310 GLU A C 1
ATOM 2564 O O . GLU A 1 310 ? 75.400 15.648 -118.928 1.00 78.94 310 GLU A O 1
ATOM 2569 N N . LEU A 1 311 ? 74.454 15.494 -116.903 1.00 75.19 311 LEU A N 1
ATOM 2570 C CA . LEU A 1 311 ? 75.180 16.622 -116.315 1.00 75.19 311 LEU A CA 1
ATOM 2571 C C . LEU A 1 311 ? 76.685 16.363 -116.258 1.00 75.19 311 LEU A C 1
ATOM 2573 O O . LEU A 1 311 ? 77.453 17.215 -116.698 1.00 75.19 311 LEU A O 1
ATOM 2577 N N . ASP A 1 312 ? 77.116 15.177 -115.835 1.00 78.25 312 ASP A N 1
ATOM 2578 C CA . ASP A 1 312 ? 78.528 14.784 -115.850 1.00 78.25 312 ASP A CA 1
ATOM 2579 C C . ASP A 1 312 ? 79.130 14.853 -117.259 1.00 78.25 312 ASP A C 1
ATOM 2581 O O . ASP A 1 312 ? 80.276 15.285 -117.444 1.00 78.25 312 ASP A O 1
ATOM 2585 N N . SER A 1 313 ? 78.354 14.476 -118.282 1.00 78.56 313 SER A N 1
ATOM 2586 C CA . SER A 1 313 ? 78.775 14.601 -119.679 1.00 78.56 313 SER A CA 1
ATOM 2587 C C . SER A 1 313 ? 78.925 16.068 -120.111 1.00 78.56 313 SER A C 1
ATOM 2589 O O . SER A 1 313 ? 79.927 16.417 -120.742 1.00 78.56 313 SER A O 1
ATOM 2591 N N . LYS A 1 314 ? 78.006 16.950 -119.689 1.00 76.25 314 LYS A N 1
ATOM 2592 C CA . LYS A 1 314 ? 78.068 18.401 -119.937 1.00 76.25 314 LYS A CA 1
ATOM 2593 C C . LYS A 1 314 ? 79.228 19.060 -119.192 1.00 76.25 314 LYS A C 1
ATOM 2595 O O . LYS A 1 314 ? 79.937 19.870 -119.779 1.00 76.25 314 LYS A O 1
ATOM 2600 N N . VAL A 1 315 ? 79.492 18.674 -117.944 1.00 73.62 315 VAL A N 1
ATOM 2601 C CA . VAL A 1 315 ? 80.638 19.165 -117.160 1.00 73.62 315 VAL A CA 1
ATOM 2602 C C . VAL A 1 315 ? 81.956 18.741 -117.807 1.00 73.62 315 VAL A C 1
ATOM 2604 O O . VAL A 1 315 ? 82.883 19.547 -117.902 1.00 73.62 315 VAL A O 1
ATOM 2607 N N . LYS A 1 316 ? 82.055 17.505 -118.314 1.00 79.00 316 LYS A N 1
ATOM 2608 C CA . LYS A 1 316 ? 83.218 17.066 -119.103 1.00 79.00 316 LYS A CA 1
ATOM 2609 C C . LYS A 1 316 ? 83.399 17.884 -120.383 1.00 79.00 316 LYS A C 1
ATOM 2611 O O . LYS A 1 316 ? 84.540 18.201 -120.715 1.00 79.00 316 LYS A O 1
ATOM 2616 N N . ALA A 1 317 ? 82.317 18.219 -121.085 1.00 74.31 317 ALA A N 1
ATOM 2617 C CA . ALA A 1 317 ? 82.368 19.060 -122.281 1.00 74.31 317 ALA A CA 1
ATOM 2618 C C . ALA A 1 317 ? 82.812 20.495 -121.948 1.00 74.31 317 ALA A C 1
ATOM 2620 O O . ALA A 1 317 ? 83.787 20.975 -122.521 1.00 74.31 317 ALA A O 1
ATOM 2621 N N . ALA A 1 318 ? 82.203 21.120 -120.937 1.00 71.19 318 ALA A N 1
ATOM 2622 C CA . ALA A 1 318 ? 82.568 22.456 -120.474 1.00 71.19 318 ALA A CA 1
ATOM 2623 C C . ALA A 1 318 ? 84.025 22.522 -119.994 1.00 71.19 318 ALA A C 1
ATOM 2625 O O . ALA A 1 318 ? 84.730 23.473 -120.299 1.00 71.19 318 ALA A O 1
ATOM 2626 N N . ARG A 1 319 ? 84.538 21.486 -119.309 1.00 72.00 319 ARG A N 1
ATOM 2627 C CA . ARG A 1 319 ? 85.965 21.407 -118.940 1.00 72.00 319 ARG A CA 1
ATOM 2628 C C . ARG A 1 319 ? 86.893 21.372 -120.156 1.00 72.00 319 ARG A C 1
ATOM 2630 O O . ARG A 1 319 ? 87.987 21.922 -120.075 1.00 72.00 319 ARG A O 1
ATOM 2637 N N . LYS A 1 320 ? 86.484 20.739 -121.262 1.00 75.44 320 LYS A N 1
ATOM 2638 C CA . LYS A 1 320 ? 87.252 20.759 -122.517 1.00 75.44 320 LYS A CA 1
ATOM 2639 C C . LYS A 1 320 ? 87.237 22.143 -123.167 1.00 75.44 320 LYS A C 1
ATOM 2641 O O . LYS A 1 320 ? 88.294 22.595 -123.590 1.00 75.44 320 LYS A O 1
ATOM 2646 N N . GLU A 1 321 ? 86.092 22.823 -123.194 1.00 74.25 321 GLU A N 1
ATOM 2647 C CA . GLU A 1 321 ? 86.003 24.214 -123.672 1.00 74.25 321 GLU A CA 1
ATOM 2648 C C . GLU A 1 321 ? 86.831 25.170 -122.813 1.00 74.25 321 GLU A C 1
ATOM 2650 O O . GLU A 1 321 ? 87.587 25.976 -123.340 1.00 74.25 321 GLU A O 1
ATOM 2655 N N . LEU A 1 322 ? 86.771 25.040 -121.487 1.00 71.25 322 LEU A N 1
ATOM 2656 C CA . LEU A 1 322 ? 87.547 25.874 -120.568 1.00 71.25 322 LEU A CA 1
ATOM 2657 C C . LEU A 1 322 ? 89.054 25.635 -120.735 1.00 71.25 322 LEU A C 1
ATOM 2659 O O . LEU A 1 322 ? 89.833 26.582 -120.723 1.00 71.25 322 LEU A O 1
ATOM 2663 N N . ALA A 1 323 ? 89.473 24.385 -120.961 1.00 71.50 323 ALA A N 1
ATOM 2664 C CA . ALA A 1 323 ? 90.858 24.073 -121.309 1.00 71.50 323 ALA A CA 1
ATOM 2665 C C . ALA A 1 323 ? 91.276 24.694 -122.656 1.00 71.50 323 ALA A C 1
ATOM 2667 O O . ALA A 1 323 ? 92.408 25.160 -122.783 1.00 71.50 323 ALA A O 1
ATOM 2668 N N . HIS A 1 324 ? 90.368 24.746 -123.637 1.00 75.31 324 HIS A N 1
ATOM 2669 C CA . HIS A 1 324 ? 90.608 25.396 -124.926 1.00 75.31 324 HIS A CA 1
ATOM 2670 C C . HIS A 1 324 ? 90.742 26.922 -124.782 1.00 75.31 324 HIS A C 1
ATOM 2672 O O . HIS A 1 324 ? 91.706 27.490 -125.294 1.00 75.31 324 HIS A O 1
ATOM 2678 N N . LEU A 1 325 ? 89.849 27.565 -124.024 1.00 74.19 325 LEU A N 1
ATOM 2679 C CA . LEU A 1 325 ? 89.873 29.009 -123.757 1.00 74.19 325 LEU A CA 1
ATOM 2680 C C . LEU A 1 325 ? 91.088 29.428 -122.920 1.00 74.19 325 LEU A C 1
ATOM 2682 O O . LEU A 1 325 ? 91.672 30.479 -123.162 1.00 74.19 325 LEU A O 1
ATOM 2686 N N . ILE A 1 326 ? 91.522 28.602 -121.961 1.00 72.50 326 ILE A N 1
ATOM 2687 C CA . ILE A 1 326 ? 92.763 28.848 -121.207 1.00 72.50 326 ILE A CA 1
ATOM 2688 C C . ILE A 1 326 ? 93.985 28.793 -122.136 1.00 72.50 326 ILE A C 1
ATOM 2690 O O . ILE A 1 326 ? 94.912 29.583 -121.964 1.00 72.50 326 ILE A O 1
ATOM 2694 N N . ASN A 1 327 ? 94.001 27.892 -123.122 1.00 72.81 327 ASN A N 1
ATOM 2695 C CA . ASN A 1 327 ? 95.079 27.838 -124.112 1.00 72.81 327 ASN A CA 1
ATOM 2696 C C . ASN A 1 327 ? 95.063 29.047 -125.060 1.00 72.81 327 ASN A C 1
ATOM 2698 O O . ASN A 1 327 ? 96.125 29.590 -125.352 1.00 72.81 327 ASN A O 1
ATOM 2702 N N . GLU A 1 328 ? 93.888 29.514 -125.486 1.00 71.88 328 GLU A N 1
ATOM 2703 C CA . GLU A 1 328 ? 93.764 30.751 -126.273 1.00 71.88 328 GLU A CA 1
ATOM 2704 C C . GLU A 1 328 ? 94.184 31.990 -125.475 1.00 71.88 328 GLU A C 1
ATOM 2706 O O . GLU A 1 328 ? 94.932 32.826 -125.979 1.00 71.88 328 GLU A O 1
ATOM 2711 N N . ALA A 1 329 ? 93.794 32.084 -124.202 1.00 67.75 329 ALA A N 1
ATOM 2712 C CA . ALA A 1 329 ? 94.207 33.175 -123.324 1.00 67.75 329 ALA A CA 1
ATOM 2713 C C . ALA A 1 329 ? 95.727 33.185 -123.081 1.00 67.75 329 ALA A C 1
ATOM 2715 O O . ALA A 1 329 ? 96.328 34.256 -123.012 1.00 67.75 329 ALA A O 1
ATOM 2716 N N . LYS A 1 330 ? 96.371 32.010 -123.000 1.00 68.94 330 LYS A N 1
ATOM 2717 C CA . LYS A 1 330 ? 97.839 31.905 -122.931 1.00 68.94 330 LYS A CA 1
ATOM 2718 C C . LYS A 1 330 ? 98.517 32.388 -124.216 1.00 68.94 330 LYS A C 1
ATOM 2720 O O . LYS A 1 330 ? 99.477 33.144 -124.123 1.00 68.94 330 LYS A O 1
ATOM 2725 N N . MET A 1 331 ? 97.986 32.027 -125.386 1.00 68.62 331 MET A N 1
ATOM 2726 C CA . MET A 1 331 ? 98.491 32.495 -126.687 1.00 68.62 331 MET A CA 1
ATOM 2727 C C . MET A 1 331 ? 98.370 34.022 -126.837 1.00 68.62 331 MET A C 1
ATOM 2729 O O . MET A 1 331 ? 99.303 34.678 -127.296 1.00 68.62 331 MET A O 1
ATOM 2733 N N . LEU A 1 332 ? 97.251 34.605 -126.395 1.00 65.56 332 LEU A N 1
ATOM 2734 C CA . LEU A 1 332 ? 97.029 36.056 -126.414 1.00 65.56 332 LEU A CA 1
ATOM 2735 C C . LEU A 1 332 ? 97.921 36.809 -125.412 1.00 65.56 332 LEU A C 1
ATOM 2737 O O . LEU A 1 332 ? 98.405 37.898 -125.720 1.00 65.56 332 LEU A O 1
ATOM 2741 N N . ALA A 1 333 ? 98.186 36.234 -124.235 1.00 64.62 333 ALA A N 1
ATOM 2742 C CA . ALA A 1 333 ? 99.102 36.823 -123.256 1.00 64.62 333 ALA A CA 1
ATOM 2743 C C . ALA A 1 333 ? 100.554 36.864 -123.773 1.00 64.62 333 ALA A C 1
ATOM 2745 O O . ALA A 1 333 ? 101.225 37.887 -123.632 1.00 64.62 333 ALA A O 1
ATOM 2746 N N . GLU A 1 334 ? 101.016 35.805 -124.446 1.00 63.97 334 GLU A N 1
ATOM 2747 C CA . GLU A 1 334 ? 102.343 35.767 -125.082 1.00 63.97 334 GLU A CA 1
ATOM 2748 C C . GLU A 1 334 ? 102.469 36.787 -126.229 1.00 63.97 334 GLU A C 1
ATOM 2750 O O . GLU A 1 334 ? 103.508 37.440 -126.379 1.00 63.97 334 GLU A O 1
ATOM 2755 N N . GLN A 1 335 ? 101.393 37.004 -126.997 1.00 62.91 335 GLN A N 1
ATOM 2756 C CA . GLN A 1 335 ? 101.340 38.056 -128.015 1.00 62.91 335 GLN A CA 1
ATOM 2757 C C . GLN A 1 335 ? 101.406 39.461 -127.395 1.00 62.91 335 GLN A C 1
ATOM 2759 O O . GLN A 1 335 ? 102.188 40.294 -127.863 1.00 62.91 335 GLN A O 1
ATOM 2764 N N . PHE A 1 336 ? 100.678 39.717 -126.304 1.00 64.75 336 PHE A N 1
ATOM 2765 C CA . PHE A 1 336 ? 100.660 41.022 -125.633 1.00 64.75 336 PHE A CA 1
ATOM 2766 C C . PHE A 1 336 ? 102.010 41.385 -124.983 1.00 64.75 336 PHE A C 1
ATOM 2768 O O . PHE A 1 336 ? 102.460 42.532 -125.084 1.00 64.75 336 PHE A O 1
ATOM 2775 N N . ASP A 1 337 ? 102.719 40.420 -124.390 1.00 64.06 337 ASP A N 1
ATOM 2776 C CA . ASP A 1 337 ? 104.055 40.648 -123.819 1.00 64.06 337 ASP A CA 1
ATOM 2777 C C . ASP A 1 337 ? 105.111 40.962 -124.897 1.00 64.06 337 ASP A C 1
ATOM 2779 O O . ASP A 1 337 ? 106.006 41.797 -124.686 1.00 64.06 337 ASP A O 1
ATOM 2783 N N . SER A 1 338 ? 104.973 40.380 -126.093 1.00 64.62 338 SER A N 1
ATOM 2784 C CA . SER A 1 338 ? 105.841 40.677 -127.241 1.00 64.62 338 SER A CA 1
ATOM 2785 C C . SER A 1 338 ? 105.645 42.103 -127.791 1.00 64.62 338 SER A C 1
ATOM 2787 O O . SER A 1 338 ? 106.612 42.745 -128.209 1.00 64.62 338 SER A O 1
ATOM 2789 N N . VAL A 1 339 ? 104.423 42.644 -127.717 1.00 63.75 339 VAL A N 1
ATOM 2790 C CA . VAL A 1 339 ? 104.084 44.013 -128.148 1.00 63.75 339 VAL A CA 1
ATOM 2791 C C . VAL A 1 339 ? 104.454 45.043 -127.079 1.00 63.75 339 VAL A C 1
ATOM 2793 O O . VAL A 1 339 ? 105.061 46.069 -127.385 1.00 63.75 339 VAL A O 1
ATOM 2796 N N . SER A 1 340 ? 104.179 44.756 -125.804 1.00 64.25 340 SER A N 1
ATOM 2797 C CA . SER A 1 340 ? 104.498 45.632 -124.664 1.00 64.25 340 SER A CA 1
ATOM 2798 C C . SER A 1 340 ? 106.003 45.894 -124.527 1.00 64.25 340 SER A C 1
ATOM 2800 O O . SER A 1 340 ? 106.440 47.021 -124.264 1.00 64.25 340 SER A O 1
ATOM 2802 N N . THR A 1 341 ? 106.833 44.875 -124.762 1.00 65.06 341 THR A N 1
ATOM 2803 C CA . THR A 1 341 ? 108.296 45.022 -124.727 1.00 65.06 341 THR A CA 1
ATOM 2804 C C . THR A 1 341 ? 108.837 45.840 -125.902 1.00 65.06 341 THR A C 1
ATOM 2806 O O . THR A 1 341 ? 109.744 46.654 -125.694 1.00 65.06 341 THR A O 1
ATOM 2809 N N . LYS A 1 342 ? 108.254 45.710 -127.101 1.00 64.81 342 LYS A N 1
ATOM 2810 C CA . LYS A 1 342 ? 108.584 46.536 -128.276 1.00 64.81 342 LYS A CA 1
ATOM 2811 C C . LYS A 1 342 ? 108.122 47.990 -128.116 1.00 64.81 342 LYS A C 1
ATOM 2813 O O . LYS A 1 342 ? 108.911 48.908 -128.336 1.00 64.81 342 LYS A O 1
ATOM 2818 N N . ALA A 1 343 ? 106.916 48.224 -127.593 1.00 61.00 343 ALA A N 1
ATOM 2819 C CA . ALA A 1 343 ? 106.392 49.565 -127.313 1.00 61.00 343 ALA A CA 1
ATOM 2820 C C . ALA A 1 343 ? 107.233 50.328 -126.267 1.00 61.00 343 ALA A C 1
ATOM 2822 O O . ALA A 1 343 ? 107.515 51.519 -126.427 1.00 61.00 343 ALA A O 1
ATOM 2823 N N . LYS A 1 344 ? 107.718 49.645 -125.218 1.00 67.56 344 LYS A N 1
ATOM 2824 C CA . LYS A 1 344 ? 108.630 50.247 -124.224 1.00 67.56 344 LYS A CA 1
ATOM 2825 C C . LYS A 1 344 ? 109.995 50.618 -124.816 1.00 67.56 344 LYS A C 1
ATOM 2827 O O . LYS A 1 344 ? 110.579 51.614 -124.388 1.00 67.56 344 LYS A O 1
ATOM 2832 N N . ARG A 1 345 ? 110.509 49.859 -125.793 1.00 62.22 345 ARG A N 1
ATOM 2833 C CA . ARG A 1 345 ? 111.758 50.194 -126.507 1.00 62.22 345 ARG A CA 1
ATOM 2834 C C . ARG A 1 345 ? 111.565 51.387 -127.438 1.00 62.22 345 ARG A C 1
ATOM 2836 O O . ARG A 1 345 ? 112.371 52.310 -127.372 1.00 62.22 345 ARG A O 1
ATOM 2843 N N . ALA A 1 346 ? 110.466 51.425 -128.194 1.00 60.22 346 ALA A N 1
ATOM 2844 C CA . ALA A 1 346 ? 110.110 52.560 -129.047 1.00 60.22 346 ALA A CA 1
ATOM 2845 C C . ALA A 1 346 ? 110.015 53.869 -128.240 1.00 60.22 346 ALA A C 1
ATOM 2847 O O . ALA A 1 346 ? 110.666 54.856 -128.580 1.00 60.22 346 ALA A O 1
ATOM 2848 N N . LYS A 1 347 ? 109.327 53.861 -127.089 1.00 64.62 347 LYS A N 1
ATOM 2849 C CA . LYS A 1 347 ? 109.248 55.041 -126.210 1.00 64.62 347 LYS A CA 1
ATOM 2850 C C . LYS A 1 347 ? 110.628 55.533 -125.745 1.00 64.62 347 LYS A C 1
ATOM 2852 O O . LYS A 1 347 ? 110.882 56.734 -125.715 1.00 64.62 347 LYS A O 1
ATOM 2857 N N . LYS A 1 348 ? 111.552 54.612 -125.456 1.00 65.81 348 LYS A N 1
ATOM 2858 C CA . LYS A 1 348 ? 112.919 54.939 -125.019 1.00 65.81 348 LYS A CA 1
ATOM 2859 C C . LYS A 1 348 ? 113.791 55.533 -126.138 1.00 65.81 348 LYS A C 1
ATOM 2861 O O . LYS A 1 348 ? 114.723 56.273 -125.835 1.00 65.81 348 LYS A O 1
ATOM 2866 N N . TYR A 1 349 ? 113.512 55.216 -127.405 1.00 65.69 349 TYR A N 1
ATOM 2867 C CA . TYR A 1 349 ? 114.190 55.821 -128.560 1.00 65.69 349 TYR A CA 1
ATOM 2868 C C . TYR A 1 349 ? 113.652 57.221 -128.880 1.00 65.69 349 TYR A C 1
ATOM 2870 O O . TYR A 1 349 ? 114.448 58.112 -129.176 1.00 65.69 349 TYR A O 1
ATOM 2878 N N . ALA A 1 350 ? 112.341 57.442 -128.725 1.00 59.50 350 ALA A N 1
ATOM 2879 C CA . ALA A 1 350 ? 111.726 58.764 -128.873 1.00 59.50 350 ALA A CA 1
ATOM 2880 C C . ALA A 1 350 ? 112.289 59.783 -127.863 1.00 59.50 350 ALA A C 1
ATOM 2882 O O . ALA A 1 350 ? 112.648 60.895 -128.239 1.00 59.50 350 ALA A O 1
ATOM 2883 N N . GLU A 1 351 ? 112.459 59.388 -126.597 1.00 68.94 351 GLU A N 1
ATOM 2884 C CA . GLU A 1 351 ? 113.006 60.270 -125.549 1.00 68.94 351 GLU A CA 1
ATOM 2885 C C . GLU A 1 351 ? 114.489 60.635 -125.757 1.00 68.94 351 GLU A C 1
ATOM 2887 O O . GLU A 1 351 ? 114.957 61.636 -125.219 1.00 68.94 351 GLU A O 1
ATOM 2892 N N . LYS A 1 352 ? 115.241 59.861 -126.553 1.00 67.69 352 LYS A N 1
ATOM 2893 C CA . LYS A 1 352 ? 116.662 60.124 -126.851 1.00 67.69 352 LYS A CA 1
ATOM 2894 C C . LYS A 1 352 ? 116.900 60.922 -128.136 1.00 67.69 352 LYS A C 1
ATOM 2896 O O . LYS A 1 352 ? 118.051 61.205 -128.454 1.00 67.69 352 LYS A O 1
ATOM 2901 N N . GLY A 1 353 ? 115.847 61.272 -128.878 1.00 53.25 353 GLY A N 1
ATOM 2902 C CA . GLY A 1 353 ? 115.962 62.010 -130.142 1.00 53.25 353 GLY A CA 1
ATOM 2903 C C . GLY A 1 353 ? 116.565 61.204 -131.304 1.00 53.25 353 GLY A C 1
ATOM 2904 O O . GLY A 1 353 ? 116.880 61.781 -132.342 1.00 53.25 353 GLY A O 1
ATOM 2905 N N . GLU A 1 354 ? 116.706 59.878 -131.168 1.00 61.75 354 GLU A N 1
ATOM 2906 C CA . GLU A 1 354 ? 117.203 58.971 -132.217 1.00 61.75 354 GLU A CA 1
ATOM 2907 C C . GLU A 1 354 ? 116.063 58.570 -133.178 1.00 61.75 354 GLU A C 1
ATOM 2909 O O . GLU A 1 354 ? 115.643 57.411 -133.235 1.00 61.75 354 GLU A O 1
ATOM 2914 N N . TRP A 1 355 ? 115.534 59.536 -133.934 1.00 58.81 355 TRP A N 1
ATOM 2915 C CA . TRP A 1 355 ? 114.335 59.356 -134.770 1.00 58.81 355 TRP A CA 1
ATOM 2916 C C . TRP A 1 355 ? 114.437 58.221 -135.798 1.00 58.81 355 TRP A C 1
ATOM 2918 O O . TRP A 1 355 ? 113.497 57.447 -135.951 1.00 58.81 355 TRP A O 1
ATOM 2928 N N . THR A 1 356 ? 115.605 58.009 -136.406 1.00 62.47 356 THR A N 1
ATOM 2929 C CA . THR A 1 356 ? 115.809 56.927 -137.388 1.00 62.47 356 THR A CA 1
ATOM 2930 C C . THR A 1 356 ? 115.755 55.519 -136.782 1.00 62.47 356 THR A C 1
ATOM 2932 O O . THR A 1 356 ? 115.548 54.539 -137.494 1.00 62.47 356 THR A O 1
ATOM 2935 N N . ARG A 1 357 ? 115.978 55.377 -135.468 1.00 61.53 357 ARG A N 1
ATOM 2936 C CA . ARG A 1 357 ? 115.825 54.094 -134.756 1.00 61.53 357 ARG A CA 1
ATOM 2937 C C . ARG A 1 357 ? 114.423 53.920 -134.188 1.00 61.53 357 ARG A C 1
ATOM 2939 O O . ARG A 1 357 ? 113.946 52.792 -134.119 1.00 61.53 357 ARG A O 1
ATOM 2946 N N . PHE A 1 358 ? 113.763 55.019 -133.834 1.00 64.88 358 PHE A N 1
ATOM 2947 C CA . PHE A 1 358 ? 112.352 55.022 -133.468 1.00 64.88 358 PHE A CA 1
ATOM 2948 C C . PHE A 1 358 ? 111.459 54.571 -134.632 1.00 64.88 358 PHE A C 1
ATOM 2950 O O . PHE A 1 358 ? 110.636 53.680 -134.440 1.00 64.88 358 PHE A O 1
ATOM 2957 N N . GLU A 1 359 ? 111.680 55.094 -135.843 1.00 61.06 359 GLU A N 1
ATOM 2958 C CA . GLU A 1 359 ? 110.931 54.675 -137.039 1.00 61.06 359 GLU A CA 1
ATOM 2959 C C . GLU A 1 359 ? 111.105 53.185 -137.340 1.00 61.06 359 GLU A C 1
ATOM 2961 O O . GLU A 1 359 ? 110.116 52.495 -137.561 1.00 61.06 359 GLU A O 1
ATOM 2966 N N . LYS A 1 360 ? 112.325 52.644 -137.234 1.00 63.56 360 LYS A N 1
ATOM 2967 C CA . LYS A 1 360 ? 112.557 51.204 -137.447 1.00 63.56 360 LYS A CA 1
ATOM 2968 C C . LYS A 1 360 ? 111.848 50.303 -136.432 1.00 63.56 360 LYS A C 1
ATOM 2970 O O . LYS A 1 360 ? 111.435 49.204 -136.793 1.00 63.56 360 LYS A O 1
ATOM 2975 N N . GLU A 1 361 ? 111.705 50.726 -135.174 1.00 64.38 361 GLU A N 1
ATOM 2976 C CA . GLU A 1 361 ? 110.930 49.951 -134.191 1.00 64.38 361 GLU A CA 1
ATOM 2977 C C . GLU A 1 361 ? 109.414 50.123 -134.363 1.00 64.38 361 GLU A C 1
ATOM 2979 O O . GLU A 1 361 ? 108.663 49.182 -134.114 1.00 64.38 361 GLU A O 1
ATOM 2984 N N . LEU A 1 362 ? 108.947 51.273 -134.856 1.00 62.53 362 LEU A N 1
ATOM 2985 C CA . LEU A 1 362 ? 107.544 51.449 -135.240 1.00 62.53 362 LEU A CA 1
ATOM 2986 C C . LEU A 1 362 ? 107.172 50.640 -136.487 1.00 62.53 362 LEU A C 1
ATOM 2988 O O . LEU A 1 362 ? 106.102 50.041 -136.506 1.00 62.53 362 LEU A O 1
ATOM 2992 N N . GLU A 1 363 ? 108.052 50.530 -137.482 1.00 62.91 363 GLU A N 1
ATOM 2993 C CA . GLU A 1 363 ? 107.852 49.635 -138.632 1.00 62.91 363 GLU A CA 1
ATOM 2994 C C . GLU A 1 363 ? 107.854 48.154 -138.208 1.00 62.91 363 GLU A C 1
ATOM 2996 O O . GLU A 1 363 ? 107.054 47.359 -138.703 1.00 62.91 363 GLU A O 1
ATOM 3001 N N . SER A 1 364 ? 108.684 47.782 -137.227 1.00 63.38 364 SER A N 1
ATOM 3002 C CA . SER A 1 364 ? 108.678 46.457 -136.578 1.00 63.38 364 SER A CA 1
ATOM 3003 C C . SER A 1 364 ? 107.373 46.170 -135.815 1.00 63.38 364 SER A C 1
ATOM 3005 O O . SER A 1 364 ? 106.902 45.028 -135.815 1.00 63.38 364 SER A O 1
ATOM 3007 N N . LEU A 1 365 ? 106.756 47.189 -135.205 1.00 60.25 365 LEU A N 1
ATOM 3008 C CA . LEU A 1 365 ? 105.435 47.102 -134.567 1.00 60.25 365 LEU A CA 1
ATOM 3009 C C . LEU A 1 365 ? 104.302 47.024 -135.600 1.00 60.25 365 LEU A C 1
ATOM 3011 O O . LEU A 1 365 ? 103.436 46.161 -135.472 1.00 60.25 365 LEU A O 1
ATOM 3015 N N . ALA A 1 366 ? 104.348 47.827 -136.663 1.00 58.78 366 ALA A N 1
ATOM 3016 C CA . ALA A 1 366 ? 103.364 47.790 -137.747 1.00 58.78 366 ALA A CA 1
ATOM 3017 C C . ALA A 1 366 ? 103.393 46.455 -138.518 1.00 58.78 366 ALA A C 1
ATOM 3019 O O . ALA A 1 366 ? 102.364 45.975 -138.983 1.00 58.78 366 ALA A O 1
ATOM 3020 N N . SER A 1 367 ? 104.555 45.796 -138.572 1.00 58.19 367 SER A N 1
ATOM 3021 C CA . SER A 1 367 ? 104.716 44.464 -139.173 1.00 58.19 367 SER A CA 1
ATOM 3022 C C . SER A 1 367 ? 104.267 43.312 -138.260 1.00 58.19 367 SER A C 1
ATOM 3024 O O . SER A 1 367 ? 104.251 42.164 -138.699 1.00 58.19 367 SER A O 1
ATOM 3026 N N . SER A 1 368 ? 103.922 43.578 -136.991 1.00 58.69 368 SER A N 1
ATOM 3027 C CA . SER A 1 368 ? 103.504 42.542 -136.031 1.00 58.69 368 SER A CA 1
ATOM 3028 C C . SER A 1 368 ? 102.006 42.213 -136.040 1.00 58.69 368 SER A C 1
ATOM 3030 O O . SER A 1 368 ? 101.587 41.345 -135.282 1.00 58.69 368 SER A O 1
ATOM 3032 N N . GLY A 1 369 ? 101.229 42.815 -136.951 1.00 55.16 369 GLY A N 1
ATOM 3033 C CA . GLY A 1 369 ? 99.919 42.292 -137.362 1.00 55.16 369 GLY A CA 1
ATOM 3034 C C . GLY A 1 369 ? 98.863 42.219 -136.258 1.00 55.16 369 GLY A C 1
ATOM 3035 O O . GLY A 1 369 ? 98.041 41.308 -136.269 1.00 55.16 369 GLY A O 1
ATOM 3036 N N . ILE A 1 370 ? 98.900 43.151 -135.308 1.00 49.88 370 ILE A N 1
ATOM 3037 C CA . ILE A 1 370 ? 97.837 43.354 -134.322 1.00 49.88 370 ILE A CA 1
ATOM 3038 C C . ILE A 1 370 ? 97.235 44.723 -134.636 1.00 49.88 370 ILE A C 1
ATOM 3040 O O . ILE A 1 370 ? 97.939 45.730 -134.532 1.00 49.88 370 ILE A O 1
ATOM 3044 N N . GLU A 1 371 ? 95.985 44.715 -135.109 1.00 43.78 371 GLU A N 1
ATOM 3045 C CA . GLU A 1 371 ? 95.155 45.917 -135.290 1.00 43.78 371 GLU A CA 1
ATOM 3046 C C . GLU A 1 371 ? 94.869 46.620 -133.960 1.00 43.78 371 GLU A C 1
ATOM 3048 O O . GLU A 1 371 ? 94.607 45.917 -132.952 1.00 43.78 371 GLU A O 1
#

pLDDT: mean 81.21, std 17.27, range [32.12, 98.44]

Radius of gyration: 113.63 Å; chains: 1; bounding box: 218×76×282 Å

Secondary structure (DSSP, 8-state):
-----THHHHHHHHHHHH-SEEEHHHHHHHTT--HHHHHH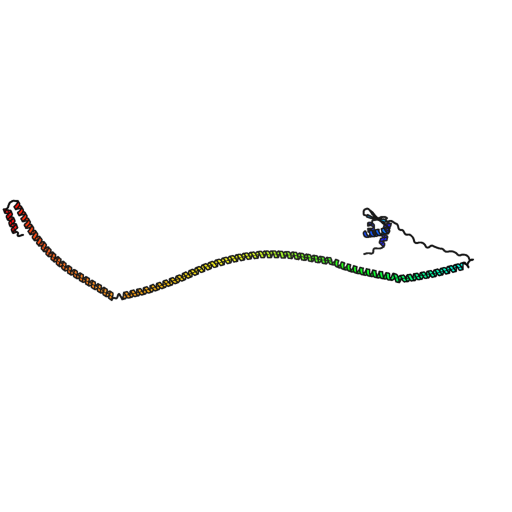HHHHHHHTTSEEEEEETTEEEEEE----------------------SS-HHHHHHHHHHHHHHHHHHHHHHHHHHHHHHHHHHHHIIIIIHHHHHHHHHHHHHHHHHHHHHHHHHHHHHHHHHHHHHHHHHHHHHHHHHHHHHHHHHHHHHHHHHHHHHHHHHHHHHHHHHHHHHHHHHHHHHHHHHHHHHHHHHHHHHHHHHHHHHHHHHHHHHHHHHHHHHHHHHHHHHHHHHHHS-HHHHHHHHHHHHHHHHHHHHHHHHHHHHHHHHHHHHHHHHHHHHHHHHHHHHHHHHHHHHHHHHHHHHHHHTTT-HHHHHHHHHHHHTT---